Protein AF-A7T4M5-F1 (afdb_monomer_lite)

Radius of gyration: 35.38 Å; chains: 1; bounding box: 75×68×95 Å

Structure (mmCIF, N/CA/C/O backbone):
data_AF-A7T4M5-F1
#
_entry.id   AF-A7T4M5-F1
#
loop_
_atom_site.group_PDB
_atom_site.id
_atom_site.type_symbol
_atom_site.label_atom_id
_atom_site.label_alt_id
_atom_site.label_comp_id
_atom_site.label_asym_id
_atom_site.label_entity_id
_atom_site.label_seq_id
_atom_site.pdbx_PDB_ins_code
_atom_site.Cartn_x
_atom_site.Cartn_y
_atom_site.Cartn_z
_atom_site.occupancy
_atom_site.B_iso_or_equiv
_atom_site.auth_seq_id
_atom_site.auth_comp_id
_atom_site.auth_asym_id
_atom_site.auth_atom_id
_atom_site.pdbx_PDB_model_num
ATOM 1 N N . MET A 1 1 ? -15.775 -46.077 17.873 1.00 40.41 1 MET A N 1
ATOM 2 C CA . MET A 1 1 ? -16.063 -45.061 16.838 1.00 40.41 1 MET A CA 1
ATOM 3 C C . MET A 1 1 ? -16.454 -43.778 17.546 1.00 40.41 1 MET A C 1
ATOM 5 O O . MET A 1 1 ? -17.589 -43.635 17.983 1.00 40.41 1 MET A O 1
ATOM 9 N N . GLU A 1 2 ? -15.454 -42.935 17.796 1.00 44.59 2 GLU A N 1
ATOM 10 C CA . GLU A 1 2 ? -15.566 -41.717 18.597 1.00 44.59 2 GLU A CA 1
ATOM 11 C C . GLU A 1 2 ? -16.307 -40.596 17.870 1.00 44.59 2 GLU A C 1
ATOM 13 O O . GLU A 1 2 ? -16.257 -40.437 16.651 1.00 44.59 2 GLU A O 1
ATOM 18 N N . GLN A 1 3 ? -17.020 -39.828 18.682 1.00 47.97 3 GLN A N 1
ATOM 19 C CA . GLN A 1 3 ? -17.952 -38.783 18.309 1.00 47.97 3 GLN A CA 1
ATOM 20 C C . GLN A 1 3 ? -17.225 -37.587 17.677 1.00 47.97 3 GLN A C 1
ATOM 22 O O . GLN A 1 3 ? -16.713 -36.712 18.374 1.00 47.97 3 GLN A O 1
ATOM 27 N N . LEU A 1 4 ? -17.262 -37.479 16.349 1.00 51.69 4 LEU A N 1
ATOM 28 C CA . LEU A 1 4 ? -16.999 -36.224 15.642 1.00 51.69 4 LEU A CA 1
ATOM 29 C C . LEU A 1 4 ? -18.176 -35.269 15.869 1.00 51.69 4 LEU A C 1
ATOM 31 O O . LEU A 1 4 ? -19.065 -35.107 15.035 1.00 51.69 4 LEU A O 1
ATOM 35 N N . LYS A 1 5 ? -18.186 -34.642 17.048 1.00 53.47 5 LYS A N 1
ATOM 36 C CA . LYS A 1 5 ? -19.079 -33.538 17.397 1.00 53.47 5 LYS A CA 1
ATOM 37 C C . LYS A 1 5 ? -18.790 -32.403 16.417 1.00 53.47 5 LYS A C 1
ATOM 39 O O . LYS A 1 5 ? -17.782 -31.708 16.533 1.00 53.47 5 LYS A O 1
ATOM 44 N N . THR A 1 6 ? -19.640 -32.266 15.402 1.00 54.25 6 THR A N 1
ATOM 45 C CA . THR A 1 6 ? -19.495 -31.287 14.327 1.00 54.25 6 THR A CA 1
ATOM 46 C C . THR A 1 6 ? -19.396 -29.898 14.944 1.00 54.25 6 THR A C 1
ATOM 48 O O . THR A 1 6 ? -20.373 -29.344 15.451 1.00 54.25 6 THR A O 1
ATOM 51 N N . MET A 1 7 ? -18.191 -29.337 14.939 1.00 47.28 7 MET A N 1
ATOM 52 C CA . MET A 1 7 ? -17.922 -27.998 15.433 1.00 47.28 7 MET A CA 1
ATOM 53 C C . MET A 1 7 ? -18.612 -27.009 14.479 1.00 47.28 7 MET A C 1
ATOM 55 O O . MET A 1 7 ? -18.021 -26.559 13.497 1.00 47.28 7 MET A O 1
ATOM 59 N N . ARG A 1 8 ? -19.900 -26.703 14.709 1.00 53.91 8 ARG A N 1
ATOM 60 C CA . ARG A 1 8 ? -20.600 -25.635 13.982 1.00 53.91 8 ARG A CA 1
ATOM 61 C C . ARG A 1 8 ? -19.908 -24.327 14.335 1.00 53.91 8 ARG A C 1
ATOM 63 O O . ARG A 1 8 ? -20.144 -23.749 15.394 1.00 53.91 8 ARG A O 1
ATOM 70 N N . ARG A 1 9 ? -19.030 -23.875 13.439 1.00 51.16 9 ARG A N 1
ATOM 71 C CA . ARG A 1 9 ? -18.436 -22.539 13.474 1.00 51.16 9 ARG A CA 1
ATOM 72 C C . ARG A 1 9 ? -19.592 -21.541 13.414 1.00 51.16 9 ARG A C 1
ATOM 74 O O . ARG A 1 9 ? -20.159 -21.317 12.350 1.00 51.16 9 ARG A O 1
ATOM 81 N N . LYS A 1 10 ? -19.988 -20.990 14.564 1.00 47.06 10 LYS A N 1
ATOM 82 C CA . LYS A 1 10 ? -20.936 -19.875 14.619 1.00 47.06 10 LYS A CA 1
ATOM 83 C C . LYS A 1 10 ? -20.233 -18.658 14.022 1.00 47.06 10 LYS A C 1
ATOM 85 O O . LYS A 1 10 ? -19.419 -18.016 14.680 1.00 47.06 10 LYS A O 1
ATOM 90 N N . ILE A 1 11 ? -20.498 -18.402 12.745 1.00 49.50 11 ILE A N 1
ATOM 91 C CA . ILE A 1 11 ? -20.168 -17.136 12.091 1.00 49.50 11 ILE A CA 1
ATOM 92 C C . ILE A 1 11 ? -21.051 -16.077 12.751 1.00 49.50 11 ILE A C 1
ATOM 94 O O . ILE A 1 11 ? -22.253 -16.288 12.908 1.00 49.50 11 ILE A O 1
ATOM 98 N N . SER A 1 12 ? -20.444 -14.989 13.228 1.00 45.59 12 SER A N 1
ATOM 99 C CA . SER A 1 12 ? -21.166 -13.954 13.960 1.00 45.59 12 SER A CA 1
ATOM 100 C C . SER A 1 12 ? -22.220 -13.310 13.063 1.00 45.59 12 SER A C 1
ATOM 102 O O . SER A 1 12 ? -21.925 -12.736 12.017 1.00 45.59 12 SER A O 1
ATOM 104 N N . THR A 1 13 ? -23.466 -13.438 13.499 1.00 51.12 13 THR A N 1
ATOM 105 C CA . THR A 1 13 ? -24.667 -12.881 12.890 1.00 51.12 13 THR A CA 1
ATOM 106 C C . THR A 1 13 ? -24.743 -11.384 13.178 1.00 51.12 13 THR A C 1
ATOM 108 O O . THR A 1 13 ? -25.360 -10.963 14.149 1.00 51.12 13 THR A O 1
ATOM 111 N N . GLU A 1 14 ? -24.102 -10.576 12.338 1.00 45.25 14 GLU A N 1
ATOM 112 C CA . GLU A 1 14 ? -24.626 -9.252 11.991 1.00 45.25 14 GLU A CA 1
ATOM 113 C C . GLU A 1 14 ? -24.666 -9.183 10.461 1.00 45.25 14 GLU A C 1
ATOM 115 O O . GLU A 1 14 ? -23.638 -9.377 9.813 1.00 45.25 14 GLU A O 1
ATOM 120 N N . SER A 1 15 ? -25.885 -9.002 9.947 1.00 42.56 15 SER A N 1
ATOM 121 C CA . SER A 1 15 ? -26.320 -8.675 8.579 1.00 42.56 15 SER A CA 1
ATOM 122 C C . SER A 1 15 ? -25.292 -8.796 7.435 1.00 42.56 15 SER A C 1
ATOM 124 O O . SER A 1 15 ? -24.411 -7.951 7.298 1.00 42.56 15 SER A O 1
ATOM 126 N N . GLU A 1 16 ? -25.467 -9.821 6.593 1.00 37.94 16 GLU A N 1
ATOM 127 C CA . GLU A 1 16 ? -25.373 -9.840 5.111 1.00 37.94 16 GLU A CA 1
ATOM 128 C C . GLU A 1 16 ? -24.289 -9.063 4.336 1.00 37.94 16 GLU A C 1
ATOM 130 O O . GLU A 1 16 ? -24.374 -8.946 3.116 1.00 37.94 16 GLU A O 1
ATOM 135 N N . HIS A 1 17 ? -23.210 -8.600 4.954 1.00 43.41 17 HIS A N 1
ATOM 136 C CA . HIS A 1 17 ? -22.040 -8.113 4.224 1.00 43.41 17 HIS A CA 1
ATOM 137 C C . HIS A 1 17 ? -20.844 -8.983 4.585 1.00 43.41 17 HIS A C 1
ATOM 139 O O . HIS A 1 17 ? -19.980 -8.615 5.383 1.00 43.41 17 HIS A O 1
ATOM 145 N N . SER A 1 18 ? -20.770 -10.171 3.974 1.00 47.28 18 SER A N 1
ATOM 146 C CA . SER A 1 18 ? -19.463 -10.779 3.736 1.00 47.28 18 SER A CA 1
ATOM 147 C C . SER A 1 18 ? -18.639 -9.711 3.027 1.00 47.28 18 SER A C 1
ATOM 149 O O . SER A 1 18 ? -19.021 -9.316 1.927 1.00 47.28 18 SER A O 1
ATOM 151 N N . TYR A 1 19 ? -17.582 -9.184 3.653 1.00 54.25 19 TYR A N 1
ATOM 152 C CA . TYR A 1 19 ? -16.690 -8.246 2.975 1.00 54.25 19 TYR A CA 1
ATOM 153 C C . TYR A 1 19 ? -16.257 -8.919 1.678 1.00 54.25 19 TYR A C 1
ATOM 155 O O . TYR A 1 19 ? -15.539 -9.923 1.714 1.00 54.25 19 TYR A O 1
ATOM 163 N N . GLN A 1 20 ? -16.772 -8.444 0.546 1.00 57.41 20 GLN A N 1
ATOM 164 C CA . GLN A 1 20 ? -16.419 -8.994 -0.746 1.00 57.41 20 GLN A CA 1
ATOM 165 C C . GLN A 1 20 ? -14.995 -8.524 -1.010 1.00 57.41 20 GLN A C 1
ATOM 167 O O . GLN A 1 20 ? -14.759 -7.482 -1.597 1.00 57.41 20 GLN A O 1
ATOM 172 N N . LEU A 1 21 ? -14.016 -9.295 -0.537 1.00 61.16 21 LEU A N 1
ATOM 173 C CA . LEU A 1 21 ? -12.593 -9.023 -0.765 1.00 61.16 21 LEU A CA 1
ATOM 174 C C . LEU A 1 21 ? -12.222 -9.081 -2.258 1.00 61.16 21 LEU A C 1
ATOM 176 O O . LEU A 1 21 ? -11.088 -8.776 -2.617 1.00 61.16 21 LEU A O 1
ATOM 180 N N . ASN A 1 22 ? -13.159 -9.524 -3.101 1.00 61.66 22 ASN A N 1
ATOM 181 C CA . ASN A 1 22 ? -13.056 -9.534 -4.554 1.00 61.66 22 ASN A CA 1
ATOM 182 C C . ASN A 1 22 ? -13.597 -8.248 -5.201 1.00 61.66 22 ASN A C 1
ATOM 184 O O . ASN A 1 22 ? -13.431 -8.091 -6.409 1.00 61.66 22 ASN A O 1
ATOM 188 N N . ASP A 1 23 ? -14.246 -7.362 -4.437 1.00 71.75 23 ASP A N 1
ATOM 189 C CA . ASP A 1 23 ? -14.628 -6.035 -4.918 1.00 71.75 23 ASP A CA 1
ATOM 190 C C . ASP A 1 23 ? -13.360 -5.324 -5.434 1.00 71.75 23 ASP A C 1
ATOM 192 O O . ASP A 1 23 ? -12.301 -5.434 -4.803 1.00 71.75 23 ASP A O 1
ATOM 196 N N . PRO A 1 24 ? -13.398 -4.660 -6.603 1.00 68.50 24 PRO A N 1
ATOM 197 C CA . PRO A 1 24 ? -12.276 -3.863 -7.075 1.00 68.50 24 PRO A CA 1
ATOM 198 C C . PRO A 1 24 ? -11.767 -2.844 -6.054 1.00 68.50 24 PRO A C 1
ATOM 200 O O . PRO A 1 24 ? -10.557 -2.593 -6.040 1.00 68.50 24 PRO A O 1
ATOM 203 N N . GLU A 1 25 ? -12.671 -2.276 -5.246 1.00 82.31 25 GLU A N 1
ATOM 204 C CA . GLU A 1 25 ? -12.388 -1.208 -4.285 1.00 82.31 25 GLU A CA 1
ATOM 205 C C . GLU A 1 25 ? -13.180 -1.385 -2.973 1.00 82.31 25 GLU A C 1
ATOM 207 O O . GLU A 1 25 ? -14.121 -0.631 -2.702 1.00 82.31 25 GLU A O 1
ATOM 212 N N . PRO A 1 26 ? -12.833 -2.374 -2.125 1.00 88.31 26 PRO A N 1
ATOM 213 C CA . PRO A 1 26 ? -13.577 -2.636 -0.904 1.00 88.31 26 PRO A CA 1
ATOM 214 C C . PRO A 1 26 ? -13.509 -1.447 0.060 1.00 88.31 26 PRO A C 1
ATOM 216 O O . PRO A 1 26 ? -12.433 -0.926 0.379 1.00 88.31 26 PRO A O 1
ATOM 219 N N . LYS A 1 27 ? -14.685 -1.056 0.560 1.00 90.44 27 LYS A N 1
ATOM 220 C CA . LYS A 1 27 ? -14.867 0.031 1.525 1.00 90.44 27 LYS A CA 1
ATOM 221 C C . LYS A 1 27 ? -15.079 -0.518 2.930 1.00 90.44 27 LYS A C 1
ATOM 223 O O . LYS A 1 27 ? -15.879 -1.428 3.153 1.00 90.44 27 LYS A O 1
ATOM 228 N N . PHE A 1 28 ? -14.396 0.072 3.901 1.00 91.56 28 PHE A N 1
ATOM 229 C CA . PHE A 1 28 ? -14.494 -0.288 5.308 1.00 91.56 28 PHE A CA 1
ATOM 230 C C . PHE A 1 28 ? -14.717 0.949 6.166 1.00 91.56 28 PHE A C 1
ATOM 232 O O . PHE A 1 28 ? -14.287 2.042 5.839 1.00 91.56 28 PHE A O 1
ATOM 239 N N . THR A 1 29 ? -15.357 0.764 7.315 1.00 92.00 29 THR A N 1
ATOM 240 C CA . THR A 1 29 ? -15.517 1.817 8.323 1.00 92.00 29 THR A CA 1
ATOM 241 C C . THR A 1 29 ? -14.727 1.456 9.570 1.00 92.00 29 THR A C 1
ATOM 243 O O . THR A 1 29 ? -14.938 0.377 10.141 1.00 92.00 29 THR A O 1
ATOM 246 N N . ALA A 1 30 ? -13.844 2.351 10.002 1.00 92.50 30 ALA A N 1
ATOM 247 C CA . ALA A 1 30 ? -13.003 2.182 11.182 1.00 92.50 30 ALA A CA 1
ATOM 248 C C . ALA A 1 30 ? -12.911 3.495 11.966 1.00 92.50 30 ALA A C 1
ATOM 250 O O . ALA A 1 30 ? -13.194 4.564 11.446 1.00 92.50 30 ALA A O 1
ATOM 251 N N . GLN A 1 31 ? -12.552 3.425 13.238 1.00 92.44 31 GLN A N 1
ATOM 252 C CA . GLN A 1 31 ? -12.321 4.605 14.061 1.00 92.44 31 GLN A CA 1
ATOM 253 C C . GLN A 1 31 ? -10.833 4.944 14.050 1.00 92.44 31 GLN A C 1
ATOM 255 O O . GLN A 1 31 ? -9.997 4.078 14.301 1.00 92.44 31 GLN A O 1
ATOM 260 N N . TYR A 1 32 ? -10.495 6.193 13.762 1.00 92.81 32 TYR A N 1
ATOM 261 C CA . TYR A 1 32 ? -9.117 6.656 13.703 1.00 92.81 32 TYR A CA 1
ATOM 262 C C . TYR A 1 32 ? -8.636 7.105 15.085 1.00 92.81 32 TYR A C 1
ATOM 264 O O . TYR A 1 32 ? -9.237 7.993 15.695 1.00 92.81 32 TYR A O 1
ATOM 272 N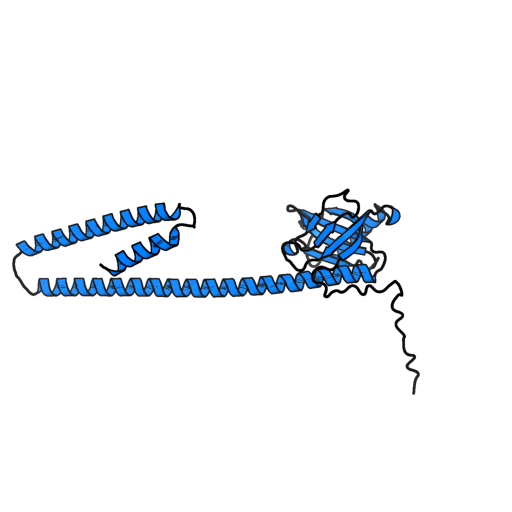 N . LEU A 1 33 ? -7.567 6.473 15.582 1.00 91.25 33 LEU A N 1
ATOM 273 C CA . LEU A 1 33 ? -6.968 6.801 16.881 1.00 91.25 33 LEU A CA 1
ATOM 274 C C . LEU A 1 33 ? -5.946 7.933 16.760 1.00 91.25 33 LEU A C 1
ATOM 276 O O . LEU A 1 33 ? -5.803 8.728 17.687 1.00 91.25 33 LEU A O 1
ATOM 280 N N . GLY A 1 34 ? -5.258 8.012 15.620 1.00 90.94 34 GLY A N 1
ATOM 281 C CA . GLY A 1 34 ? -4.281 9.051 15.321 1.00 90.94 34 GLY A CA 1
ATOM 282 C C . GLY A 1 34 ? -3.069 8.526 14.559 1.00 90.94 34 GLY A C 1
ATOM 283 O O . GLY A 1 34 ? -3.036 7.371 14.115 1.00 90.94 34 GLY A O 1
ATOM 284 N N . LYS A 1 35 ? -2.064 9.398 14.450 1.00 92.69 35 LYS A N 1
ATOM 285 C CA . LYS A 1 35 ? -0.773 9.109 13.827 1.00 92.69 35 LYS A CA 1
ATOM 286 C C . LYS A 1 35 ? 0.406 9.492 14.712 1.00 92.69 35 LYS A C 1
ATOM 288 O O . LYS A 1 35 ? 0.297 10.385 15.553 1.00 92.69 35 LYS A O 1
ATOM 293 N N . LYS A 1 36 ? 1.540 8.821 14.510 1.00 93.44 36 LYS A N 1
ATOM 294 C CA . LYS A 1 36 ? 2.836 9.168 15.111 1.00 93.44 36 LYS A CA 1
ATOM 295 C C . LYS A 1 36 ? 3.932 9.091 14.059 1.00 93.44 36 LYS A C 1
ATOM 297 O O . LYS A 1 36 ? 3.936 8.178 13.239 1.00 93.44 36 LYS A O 1
ATOM 302 N N . PHE A 1 37 ? 4.866 10.028 14.130 1.00 91.50 37 PHE A N 1
ATOM 303 C CA . PHE A 1 37 ? 6.052 10.039 13.284 1.00 91.50 37 PHE A CA 1
ATOM 304 C C . PHE A 1 37 ? 7.068 9.011 13.789 1.00 91.50 37 PHE A C 1
ATOM 306 O O . PHE A 1 37 ? 7.299 8.897 14.997 1.00 91.50 37 PHE A O 1
ATOM 313 N N . ILE A 1 38 ? 7.648 8.266 12.857 1.00 89.31 38 ILE A N 1
ATOM 314 C CA . ILE A 1 38 ? 8.738 7.324 13.085 1.00 89.31 38 ILE A CA 1
ATOM 315 C C . ILE A 1 38 ? 10.022 7.986 12.588 1.00 89.31 38 ILE A C 1
ATOM 317 O O . ILE A 1 38 ? 10.050 8.559 11.499 1.00 89.31 38 ILE A O 1
ATOM 321 N N . LEU A 1 39 ? 11.081 7.906 13.389 1.00 83.94 39 LEU A N 1
ATOM 322 C CA . LEU A 1 39 ? 12.418 8.293 12.950 1.00 83.94 39 LEU A CA 1
ATOM 323 C C . LEU A 1 39 ? 12.928 7.245 11.958 1.00 83.94 39 LEU A C 1
ATOM 325 O O . LEU A 1 39 ? 12.871 6.051 12.241 1.00 83.94 39 LEU A O 1
ATOM 329 N N . GLU A 1 40 ? 13.412 7.683 10.800 1.00 71.94 40 GLU A N 1
ATOM 330 C CA . GLU A 1 40 ? 13.780 6.791 9.693 1.00 71.94 40 GLU A CA 1
ATOM 331 C C . GLU A 1 40 ? 14.858 5.767 10.087 1.00 71.94 40 GLU A C 1
ATOM 333 O O . GLU A 1 40 ? 14.763 4.594 9.736 1.00 71.94 40 GLU A O 1
ATOM 338 N N . GLU A 1 41 ? 15.796 6.171 10.945 1.00 71.75 41 GLU A N 1
ATOM 339 C CA . GLU A 1 41 ? 16.844 5.315 11.519 1.00 71.75 41 GLU A CA 1
ATOM 340 C C . GLU A 1 41 ? 16.298 4.145 12.362 1.00 71.75 41 GLU A C 1
ATOM 342 O O . GLU A 1 41 ? 16.955 3.114 12.517 1.00 71.75 41 GLU A O 1
ATOM 347 N N . GLU A 1 42 ? 15.083 4.272 12.906 1.00 73.69 42 GLU A N 1
ATOM 348 C CA . GLU A 1 42 ? 14.442 3.213 13.689 1.00 73.69 42 GLU A CA 1
ATOM 349 C C . GLU A 1 42 ? 13.710 2.195 12.805 1.00 73.69 42 GLU A C 1
ATOM 351 O O . GLU A 1 42 ? 13.445 1.070 13.248 1.00 73.69 42 GLU A O 1
ATOM 356 N N . PHE A 1 43 ? 13.368 2.555 11.563 1.00 79.94 43 PHE A N 1
ATOM 357 C CA . PHE A 1 43 ? 12.531 1.725 10.709 1.00 79.94 43 PHE A CA 1
ATOM 358 C C . PHE A 1 43 ? 13.351 0.740 9.875 1.00 79.94 43 PHE A C 1
ATOM 360 O O . PHE A 1 43 ? 13.950 1.067 8.857 1.00 79.94 43 PHE A O 1
ATOM 367 N N . HIS A 1 44 ? 13.292 -0.530 10.273 1.00 78.44 44 HIS A N 1
ATOM 368 C CA . HIS A 1 44 ? 13.724 -1.647 9.440 1.00 78.44 44 HIS A CA 1
ATOM 369 C C . HIS A 1 44 ? 12.502 -2.507 9.087 1.00 78.44 44 HIS A C 1
ATOM 371 O O . HIS A 1 44 ? 11.751 -2.853 10.005 1.00 78.44 44 HIS A O 1
ATOM 377 N N . PRO A 1 45 ? 12.306 -2.947 7.828 1.00 73.75 45 PRO A N 1
ATOM 378 C CA . PRO A 1 45 ? 11.146 -3.759 7.438 1.00 73.75 45 PRO A CA 1
ATOM 379 C C . PRO A 1 45 ? 10.943 -5.001 8.325 1.00 73.75 45 PRO A C 1
ATOM 381 O O . PRO A 1 45 ? 9.838 -5.279 8.789 1.00 73.75 45 PRO A O 1
ATOM 384 N N . SER A 1 46 ? 12.033 -5.693 8.678 1.00 79.50 46 SER A N 1
ATOM 385 C CA . SER A 1 46 ? 12.023 -6.844 9.604 1.00 79.50 46 SER A CA 1
ATOM 386 C C . SER A 1 46 ? 11.581 -6.503 11.037 1.00 79.50 46 SER A C 1
ATOM 388 O O . SER A 1 46 ? 11.164 -7.386 11.783 1.00 79.50 46 SER A O 1
ATOM 390 N N . LYS A 1 47 ? 11.671 -5.230 11.437 1.00 82.38 47 LYS A N 1
ATOM 391 C CA . LYS A 1 47 ? 11.273 -4.699 12.749 1.00 82.38 47 LYS A CA 1
ATOM 392 C C . LYS A 1 47 ? 9.986 -3.862 12.678 1.00 82.38 47 LYS A C 1
ATOM 394 O O . LYS A 1 47 ? 9.639 -3.217 13.662 1.00 82.38 47 LYS A O 1
ATOM 399 N N . GLY A 1 48 ? 9.224 -3.914 11.581 1.00 84.56 48 GLY A N 1
ATOM 400 C CA . GLY A 1 48 ? 7.973 -3.155 11.451 1.00 84.56 48 GLY A CA 1
ATOM 401 C C . GLY A 1 48 ? 6.957 -3.471 12.558 1.00 84.56 48 GLY A C 1
ATOM 402 O O . GLY A 1 48 ? 6.399 -2.568 13.173 1.00 84.56 48 GLY A O 1
ATOM 403 N N . TYR A 1 49 ? 6.781 -4.752 12.906 1.00 90.06 49 TYR A N 1
ATOM 404 C CA . TYR A 1 49 ? 5.813 -5.167 13.930 1.00 90.06 49 TYR A CA 1
ATOM 405 C C . TYR A 1 49 ? 6.051 -4.564 15.333 1.00 90.06 49 TYR A C 1
ATOM 407 O O . TYR A 1 49 ? 5.105 -3.994 15.879 1.00 90.06 49 TYR A O 1
ATOM 415 N N . PRO A 1 50 ? 7.244 -4.672 15.962 1.00 89.81 50 PRO A N 1
ATOM 416 C CA . PRO A 1 50 ? 7.467 -4.095 17.291 1.00 89.81 50 PRO A CA 1
ATOM 417 C C . PRO A 1 50 ? 7.293 -2.570 17.317 1.00 89.81 50 PRO A C 1
ATOM 419 O O . PRO A 1 50 ? 6.745 -2.045 18.286 1.00 89.81 50 PRO A O 1
ATOM 422 N N . ILE A 1 51 ? 7.680 -1.876 16.242 1.00 90.19 51 ILE A N 1
ATOM 423 C CA . ILE A 1 51 ? 7.491 -0.428 16.079 1.00 90.19 51 ILE A CA 1
ATOM 424 C C . ILE A 1 51 ? 5.993 -0.103 16.054 1.00 90.19 51 ILE A C 1
ATOM 426 O O . ILE A 1 51 ? 5.496 0.647 16.895 1.00 90.19 51 ILE A O 1
ATOM 430 N N . THR A 1 52 ? 5.240 -0.742 15.156 1.00 91.12 52 THR A N 1
ATOM 431 C CA . THR A 1 52 ? 3.790 -0.559 15.044 1.00 91.12 52 THR A CA 1
ATOM 432 C C . THR A 1 52 ? 3.061 -0.889 16.352 1.00 91.12 52 THR A C 1
ATOM 434 O O . THR A 1 52 ? 2.186 -0.137 16.777 1.00 91.12 52 THR A O 1
ATOM 437 N N . ALA A 1 53 ? 3.444 -1.965 17.045 1.00 91.00 53 ALA A N 1
ATOM 438 C CA . ALA A 1 53 ? 2.849 -2.343 18.327 1.00 91.00 53 ALA A CA 1
ATOM 439 C C . ALA A 1 53 ? 3.112 -1.309 19.438 1.00 91.00 53 ALA A C 1
ATOM 441 O O . ALA A 1 53 ? 2.203 -1.001 20.212 1.00 91.00 53 ALA A O 1
ATOM 442 N N . LYS A 1 54 ? 4.324 -0.738 19.500 1.00 91.06 54 LYS A N 1
ATOM 443 C CA . LYS A 1 54 ? 4.678 0.337 20.441 1.00 91.06 54 LYS A CA 1
ATOM 444 C C . LYS A 1 54 ? 3.775 1.556 20.237 1.00 91.06 54 LYS A C 1
ATOM 446 O O . LYS A 1 54 ? 3.130 1.998 21.189 1.00 91.06 54 LYS A O 1
ATOM 451 N N . TYR A 1 55 ? 3.675 2.062 19.007 1.00 90.88 55 TYR A N 1
ATOM 452 C CA . TYR A 1 55 ? 2.864 3.249 18.709 1.00 90.88 55 TYR A CA 1
ATOM 453 C C . TYR A 1 55 ? 1.361 2.999 18.847 1.00 90.88 55 TYR A C 1
ATOM 455 O O . TYR A 1 55 ? 0.658 3.861 19.369 1.00 90.88 55 TYR A O 1
ATOM 463 N N . ALA A 1 56 ? 0.869 1.815 18.473 1.00 90.94 56 ALA A N 1
ATOM 464 C CA . ALA A 1 56 ? -0.529 1.446 18.679 1.00 90.94 56 ALA A CA 1
ATOM 465 C C . ALA A 1 56 ? -0.919 1.470 20.164 1.00 90.94 56 ALA A C 1
ATOM 467 O O . ALA A 1 56 ? -1.977 1.995 20.512 1.00 90.94 56 ALA A O 1
ATOM 468 N N . ASN A 1 57 ? -0.052 0.974 21.051 1.00 90.50 57 ASN A N 1
ATOM 469 C CA . ASN A 1 57 ? -0.290 1.010 22.494 1.00 90.50 57 ASN A CA 1
ATOM 470 C C . ASN A 1 57 ? -0.281 2.440 23.056 1.00 90.50 57 ASN A C 1
ATOM 472 O O . ASN A 1 57 ? -1.111 2.758 23.905 1.00 90.50 57 ASN A O 1
ATOM 476 N N . ILE A 1 58 ? 0.620 3.304 22.578 1.00 91.12 58 ILE A N 1
ATOM 477 C CA . ILE A 1 58 ? 0.667 4.722 22.972 1.00 91.12 58 ILE A CA 1
ATOM 478 C C . ILE A 1 58 ? -0.616 5.437 22.530 1.00 91.12 58 ILE A C 1
ATOM 480 O O . ILE A 1 58 ? -1.307 6.023 23.358 1.00 91.12 58 ILE A O 1
ATOM 484 N N . LEU A 1 59 ? -0.988 5.315 21.254 1.00 90.88 59 LEU A N 1
ATOM 485 C CA . LEU A 1 59 ? -2.169 5.978 20.692 1.00 90.88 59 LEU A CA 1
ATOM 486 C C . LEU A 1 59 ? -3.479 5.482 21.312 1.00 90.88 59 LEU A C 1
ATOM 488 O O . LEU A 1 59 ? -4.384 6.275 21.537 1.00 90.88 59 LEU A O 1
ATOM 492 N N . THR A 1 60 ? -3.567 4.196 21.658 1.00 89.06 60 THR A N 1
ATOM 493 C CA . THR A 1 60 ? -4.741 3.643 22.358 1.00 89.06 60 THR A CA 1
ATOM 494 C C . THR A 1 60 ? -4.895 4.222 23.770 1.00 89.06 60 THR A C 1
ATOM 496 O O . THR A 1 60 ? -6.015 4.352 24.262 1.00 89.06 60 THR A O 1
ATOM 499 N N . ARG A 1 61 ? -3.786 4.576 24.438 1.00 88.00 61 ARG A N 1
ATOM 500 C CA . ARG A 1 61 ? -3.810 5.233 25.757 1.00 88.00 61 ARG A CA 1
ATOM 501 C C . ARG A 1 61 ? -4.152 6.718 25.649 1.00 88.00 61 ARG A C 1
ATOM 503 O O . ARG A 1 61 ? -4.906 7.216 26.476 1.00 88.00 61 ARG A O 1
ATOM 510 N N . GLU A 1 62 ? -3.610 7.406 24.646 1.00 87.00 62 GLU A N 1
ATOM 511 C CA . GLU A 1 62 ? -3.867 8.832 24.398 1.00 87.00 62 GLU A CA 1
ATOM 512 C C . GLU A 1 62 ? -5.313 9.082 23.934 1.00 87.00 62 GLU A C 1
ATOM 514 O O . GLU A 1 62 ? -5.970 10.012 24.403 1.00 87.00 62 GLU A O 1
ATOM 519 N N . CYS A 1 63 ? -5.826 8.236 23.036 1.00 82.25 63 CYS A N 1
ATOM 520 C CA . CYS A 1 63 ? -7.147 8.372 22.438 1.00 82.25 63 CYS A CA 1
ATOM 521 C C . CYS A 1 63 ? -7.978 7.094 22.652 1.00 82.25 63 CYS A C 1
ATOM 523 O O . CYS A 1 63 ? -7.827 6.117 21.914 1.00 82.25 63 CYS A O 1
ATOM 525 N N . PRO A 1 64 ? -8.881 7.072 23.649 1.00 73.69 64 PRO A N 1
ATOM 526 C CA . PRO A 1 64 ? -9.796 5.953 23.824 1.00 73.69 64 PRO A CA 1
ATOM 527 C C . PRO A 1 64 ? -10.828 5.902 22.686 1.00 73.69 64 PRO A C 1
ATOM 529 O O . PRO A 1 64 ? -11.286 6.940 22.210 1.00 73.69 64 PRO A O 1
ATOM 532 N N . GLU A 1 65 ? -11.282 4.696 22.320 1.00 71.50 65 GLU A N 1
ATOM 533 C CA . GLU A 1 65 ? -12.201 4.445 21.186 1.00 71.50 65 GLU A CA 1
ATOM 534 C C . GLU A 1 65 ? -13.457 5.336 21.192 1.00 71.50 65 GLU A C 1
ATOM 536 O O . GLU A 1 65 ? -13.961 5.733 20.146 1.00 71.50 65 GLU A O 1
ATOM 541 N N . ARG A 1 66 ? -13.951 5.711 22.380 1.00 65.19 66 ARG A N 1
ATOM 542 C CA . ARG A 1 66 ? -15.135 6.573 22.548 1.00 65.19 66 ARG A CA 1
ATOM 543 C C . ARG A 1 66 ? -14.945 8.001 22.025 1.00 65.19 66 ARG A C 1
ATOM 545 O O . ARG A 1 66 ? -15.933 8.669 21.753 1.00 65.19 66 ARG A O 1
ATOM 552 N N . LYS A 1 67 ? -13.701 8.475 21.922 1.00 72.69 67 LYS A N 1
ATOM 553 C CA . LYS A 1 67 ? -13.351 9.804 21.394 1.00 72.69 67 LYS A CA 1
ATOM 554 C C . LYS A 1 67 ? -12.825 9.740 19.955 1.00 72.69 67 LYS A C 1
ATOM 556 O O . LYS A 1 67 ? -12.582 10.783 19.352 1.00 72.69 67 LYS A O 1
ATOM 561 N N . ALA A 1 68 ? -12.649 8.537 19.409 1.00 80.25 68 ALA A N 1
ATOM 562 C CA . ALA A 1 68 ? -12.070 8.326 18.093 1.00 80.25 68 ALA A CA 1
ATOM 563 C C . ALA A 1 68 ? -13.079 8.648 16.982 1.00 80.25 68 ALA A C 1
ATOM 565 O O . ALA A 1 68 ? -14.243 8.236 17.022 1.00 80.25 68 ALA A O 1
ATOM 566 N N . ARG A 1 69 ? -12.627 9.390 15.966 1.00 85.31 69 ARG A N 1
ATOM 567 C CA . ARG A 1 69 ? -13.469 9.786 14.828 1.00 85.31 69 ARG A CA 1
ATOM 568 C C . ARG A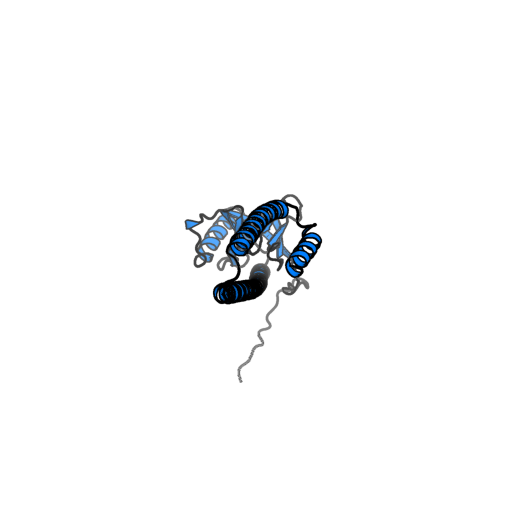 1 69 ? -13.691 8.591 13.910 1.00 85.31 69 ARG A C 1
ATOM 570 O O . ARG A 1 69 ? -12.752 7.852 13.624 1.00 85.31 69 ARG A O 1
ATOM 577 N N . LYS A 1 70 ? -14.922 8.392 13.443 1.00 90.56 70 LYS A N 1
ATOM 578 C CA . LYS A 1 70 ? -15.236 7.350 12.459 1.00 90.56 70 LYS A CA 1
ATOM 579 C C . LYS A 1 70 ? -14.763 7.817 11.083 1.00 90.56 70 LYS A C 1
ATOM 581 O O . LYS A 1 70 ? -15.193 8.872 10.648 1.00 90.56 70 LYS A O 1
ATOM 586 N N . MET A 1 71 ? -13.930 7.020 10.431 1.00 91.62 71 MET A N 1
ATOM 587 C CA . MET A 1 71 ? -13.392 7.238 9.091 1.00 91.62 71 MET A CA 1
ATOM 588 C C . MET A 1 71 ? -13.794 6.090 8.159 1.00 91.62 71 MET A C 1
ATOM 590 O O . MET A 1 71 ? -14.029 4.952 8.593 1.00 91.62 71 MET A O 1
ATOM 594 N N . GLU A 1 72 ? -13.858 6.393 6.870 1.00 92.25 72 GLU A N 1
ATOM 595 C CA . GLU A 1 72 ? -14.040 5.436 5.786 1.00 92.25 72 GLU A CA 1
ATOM 596 C C . GLU A 1 72 ? -12.689 5.133 5.134 1.00 92.25 72 GLU A C 1
ATOM 598 O O . GLU A 1 72 ? -11.899 6.030 4.866 1.00 92.25 72 GLU A O 1
ATOM 603 N N . LEU A 1 73 ? -12.414 3.849 4.923 1.00 93.31 73 LEU A N 1
ATOM 604 C CA . LEU A 1 73 ? -11.194 3.323 4.326 1.00 93.31 73 LEU A CA 1
ATOM 605 C C . LEU A 1 73 ? -11.563 2.657 3.004 1.00 93.31 73 LEU A C 1
ATOM 607 O O . LEU A 1 73 ? -12.261 1.641 3.005 1.00 93.31 73 LEU A O 1
ATOM 611 N N . LEU A 1 74 ? -11.084 3.201 1.894 1.00 93.06 74 LEU A N 1
ATOM 612 C CA . LEU A 1 74 ? -11.242 2.621 0.565 1.00 93.06 74 LEU A CA 1
ATOM 613 C C . LEU A 1 74 ? -9.896 2.073 0.107 1.00 93.06 74 LEU A C 1
ATOM 615 O O . LEU A 1 74 ? -8.916 2.807 0.029 1.00 93.06 74 LEU A O 1
ATOM 619 N N . ILE A 1 75 ? -9.846 0.776 -0.194 1.00 93.12 75 ILE A N 1
ATOM 620 C CA . ILE A 1 75 ? -8.623 0.114 -0.656 1.00 93.12 75 ILE A CA 1
ATOM 621 C C . ILE A 1 75 ? -8.749 -0.138 -2.151 1.00 93.12 75 ILE A C 1
ATOM 623 O O . ILE A 1 75 ? -9.539 -0.969 -2.574 1.00 93.12 75 ILE A O 1
ATOM 627 N N . SER A 1 76 ? -7.950 0.550 -2.952 1.00 90.44 76 SER A N 1
ATOM 628 C CA . SER A 1 76 ? -7.859 0.372 -4.395 1.00 90.44 76 SER A CA 1
ATOM 629 C C . SER A 1 76 ? -6.639 -0.469 -4.765 1.00 90.44 76 SER A C 1
ATOM 631 O O . SER A 1 76 ? -5.565 -0.363 -4.172 1.00 90.44 76 SER A O 1
ATOM 633 N N . ARG A 1 77 ? -6.784 -1.292 -5.808 1.00 85.94 77 ARG A N 1
ATOM 634 C CA . ARG A 1 77 ? -5.661 -2.027 -6.419 1.00 85.94 77 ARG A CA 1
ATOM 635 C C . ARG A 1 77 ? -4.766 -1.132 -7.280 1.00 85.94 77 ARG A C 1
ATOM 637 O O . ARG A 1 77 ? -3.679 -1.551 -7.668 1.00 85.94 77 ARG A O 1
ATOM 644 N N . ASN A 1 78 ? -5.218 0.079 -7.604 1.00 85.44 78 ASN A N 1
ATOM 645 C CA . ASN A 1 78 ? -4.439 1.030 -8.384 1.00 85.44 78 ASN A CA 1
ATOM 646 C C . ASN A 1 78 ? -3.270 1.570 -7.547 1.00 85.44 78 ASN A C 1
ATOM 648 O O . ASN A 1 78 ? -3.485 2.133 -6.476 1.00 85.44 78 ASN A O 1
ATOM 652 N N . ILE A 1 79 ? -2.044 1.451 -8.062 1.00 82.50 79 ILE A N 1
ATOM 653 C CA . ILE A 1 79 ? -0.815 1.848 -7.360 1.00 82.50 79 ILE A CA 1
ATOM 654 C C . ILE A 1 79 ? -0.799 3.335 -6.966 1.00 82.50 79 ILE A C 1
ATOM 656 O O . ILE A 1 79 ? -0.271 3.678 -5.911 1.00 82.50 79 ILE A O 1
ATOM 660 N N . HIS A 1 80 ? -1.424 4.195 -7.778 1.00 84.75 80 HIS A N 1
ATOM 661 C CA . HIS A 1 80 ? -1.470 5.644 -7.575 1.00 84.75 80 HIS A CA 1
ATOM 662 C C . HIS A 1 80 ? -2.575 6.088 -6.615 1.00 84.75 80 HIS A C 1
ATOM 664 O O . HIS A 1 80 ? -2.514 7.200 -6.104 1.00 84.75 80 HIS A O 1
ATOM 670 N N . ARG A 1 81 ? -3.582 5.240 -6.378 1.00 86.88 81 ARG A N 1
ATOM 671 C CA . ARG A 1 81 ? -4.677 5.530 -5.444 1.00 86.88 81 ARG A CA 1
ATOM 672 C C . ARG A 1 81 ? -4.449 4.845 -4.101 1.00 86.88 81 ARG A C 1
ATOM 674 O O . ARG A 1 81 ? -4.496 5.494 -3.071 1.00 86.88 81 ARG A O 1
ATOM 681 N N . GLY A 1 82 ? -4.161 3.545 -4.122 1.00 89.62 82 GLY A N 1
ATOM 682 C CA . GLY A 1 82 ? -3.862 2.748 -2.938 1.00 89.62 82 GLY A CA 1
ATOM 683 C C . GLY A 1 82 ? -4.938 2.804 -1.865 1.00 89.62 82 GLY A C 1
ATOM 684 O O . GLY A 1 82 ? -6.020 2.267 -2.069 1.00 89.62 82 GLY A O 1
ATOM 685 N N . LEU A 1 83 ? -4.632 3.389 -0.713 1.00 93.69 83 LEU A N 1
ATOM 686 C CA . LEU A 1 83 ? -5.546 3.512 0.417 1.00 93.69 83 LEU A CA 1
ATOM 687 C C . LEU A 1 83 ? -6.042 4.955 0.539 1.00 93.69 83 LEU A C 1
ATOM 689 O O . LEU A 1 83 ? -5.255 5.850 0.822 1.00 93.69 83 LEU A O 1
ATOM 693 N N . CYS A 1 84 ? -7.347 5.166 0.402 1.00 93.12 84 CYS A N 1
ATOM 694 C CA . CYS A 1 84 ? -7.988 6.453 0.664 1.00 93.12 84 CYS A CA 1
ATOM 695 C C . CYS A 1 84 ? -8.670 6.421 2.035 1.00 93.12 84 CYS A C 1
ATOM 697 O O . CYS A 1 84 ? -9.403 5.478 2.349 1.00 93.12 84 CYS A O 1
ATOM 699 N N . VAL A 1 85 ? -8.424 7.448 2.842 1.00 93.38 85 VAL A N 1
ATOM 700 C CA . VAL A 1 85 ? -9.028 7.655 4.157 1.00 93.38 85 VAL A CA 1
ATOM 701 C C . VAL A 1 85 ? -9.882 8.915 4.093 1.00 93.38 85 VAL A C 1
ATOM 703 O O . VAL A 1 85 ? -9.363 10.015 3.917 1.00 93.38 85 VAL A O 1
ATOM 706 N N . THR A 1 86 ? -11.192 8.760 4.255 1.00 92.56 86 THR A N 1
ATOM 707 C CA . THR A 1 86 ? -12.161 9.856 4.129 1.00 92.56 86 THR A CA 1
ATOM 708 C C . THR A 1 86 ? -12.960 10.005 5.416 1.00 92.56 86 THR A C 1
ATOM 710 O O . THR A 1 86 ? -13.398 9.014 6.007 1.00 92.56 86 THR A O 1
ATOM 713 N N . ASP A 1 87 ? -13.187 11.242 5.856 1.00 89.94 87 ASP A N 1
ATOM 714 C CA . ASP A 1 87 ? -14.117 11.519 6.951 1.00 89.94 87 ASP A CA 1
ATOM 715 C C . ASP A 1 87 ? -15.548 11.607 6.399 1.00 89.94 87 ASP A C 1
ATOM 717 O O . ASP A 1 87 ? -15.834 12.500 5.597 1.00 89.94 87 ASP A O 1
ATOM 721 N N . PRO A 1 88 ? -16.476 10.734 6.831 1.00 84.75 88 PRO A N 1
ATOM 722 C CA . PRO A 1 88 ? -17.866 10.773 6.387 1.00 84.75 88 PRO A CA 1
ATOM 723 C C . PRO A 1 88 ? -18.582 12.068 6.795 1.00 84.75 88 PRO A C 1
ATOM 725 O O . PRO A 1 88 ? -19.615 12.407 6.228 1.00 84.75 88 PRO A O 1
ATOM 728 N N . THR A 1 89 ? -18.060 12.800 7.784 1.00 83.19 89 THR A N 1
ATOM 729 C CA . THR A 1 89 ? -18.600 14.100 8.199 1.00 83.19 89 THR A CA 1
ATOM 730 C C . THR A 1 89 ? -18.072 15.269 7.365 1.00 83.19 89 THR A C 1
ATOM 732 O O . THR A 1 89 ? -18.521 16.395 7.566 1.00 83.19 89 THR A O 1
ATOM 735 N N . GLY A 1 90 ? -17.116 15.028 6.458 1.00 79.56 90 GLY A N 1
ATOM 736 C CA . GLY A 1 90 ? -16.515 16.048 5.593 1.00 79.56 90 GLY A CA 1
ATOM 737 C C . GLY A 1 90 ? -15.658 17.086 6.326 1.00 79.56 90 GLY A C 1
ATOM 738 O O . GLY A 1 90 ? -15.284 18.096 5.739 1.00 79.56 90 GLY A O 1
ATOM 739 N N . LYS A 1 91 ? -15.358 16.876 7.616 1.00 79.31 91 LYS A N 1
ATOM 740 C CA . LYS A 1 91 ? -14.590 17.830 8.433 1.00 79.31 91 LYS A CA 1
ATOM 741 C C . LYS A 1 91 ? -13.095 17.801 8.150 1.00 79.31 91 LYS A C 1
ATOM 743 O O . LYS A 1 91 ? -12.429 18.810 8.363 1.00 79.31 91 LYS A O 1
ATOM 748 N N . THR A 1 92 ? -12.560 16.654 7.743 1.00 80.44 92 THR A N 1
ATOM 749 C CA . THR A 1 92 ? -11.157 16.518 7.347 1.00 80.44 92 THR A CA 1
ATOM 750 C C . THR A 1 92 ? -11.067 16.156 5.869 1.00 80.44 92 THR A C 1
ATOM 752 O O . THR A 1 92 ? -11.923 15.411 5.384 1.00 80.44 92 THR A O 1
ATOM 755 N N . PRO A 1 93 ? -10.050 16.668 5.154 1.00 84.56 93 PRO A N 1
ATOM 756 C CA . PRO A 1 93 ? -9.832 16.311 3.759 1.00 84.56 93 PRO A CA 1
ATOM 757 C C . PRO A 1 93 ? -9.562 14.808 3.611 1.00 84.56 93 PRO A C 1
ATOM 759 O O . PRO A 1 93 ? -9.142 14.142 4.558 1.00 84.56 93 PRO A O 1
ATOM 762 N N . GLU A 1 94 ? -9.818 14.283 2.414 1.00 87.56 94 GLU A N 1
ATOM 763 C CA . GLU A 1 94 ? -9.466 12.909 2.055 1.00 87.56 94 GLU A CA 1
ATOM 764 C C . GLU A 1 94 ? -7.941 12.759 1.998 1.00 87.56 94 GLU A C 1
ATOM 766 O O . GLU A 1 94 ? -7.264 13.446 1.233 1.00 87.56 94 GLU A O 1
ATOM 771 N N . GLU A 1 95 ? -7.402 11.844 2.801 1.00 91.00 9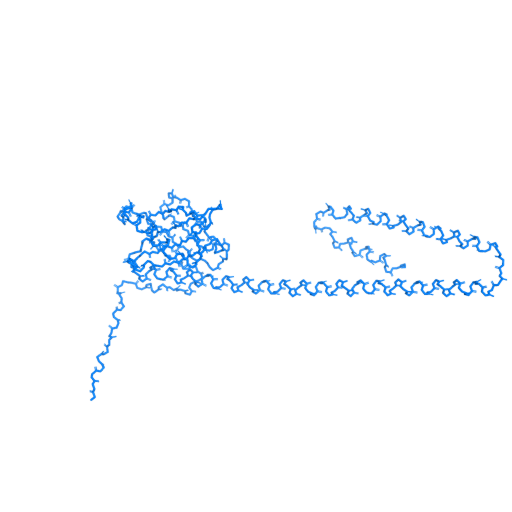5 GLU A N 1
ATOM 772 C CA . GLU A 1 95 ? -5.985 11.488 2.787 1.00 91.00 95 GLU A CA 1
ATOM 773 C C . GLU A 1 95 ? -5.793 10.258 1.895 1.00 91.00 95 GLU A C 1
ATOM 775 O O . GLU A 1 95 ? -6.370 9.198 2.142 1.00 91.00 95 GLU A O 1
ATOM 780 N N . THR A 1 96 ? -4.991 10.392 0.839 1.00 92.12 96 THR A N 1
ATOM 781 C CA . THR A 1 96 ? -4.719 9.300 -0.105 1.00 92.12 96 THR A CA 1
ATOM 782 C C . THR A 1 96 ? -3.278 8.828 0.020 1.00 92.12 96 THR A C 1
ATOM 784 O O . THR A 1 96 ? -2.338 9.595 -0.176 1.00 92.12 96 THR A O 1
ATOM 787 N N . PHE A 1 97 ? -3.108 7.537 0.292 1.00 93.56 97 PHE A N 1
ATOM 788 C CA . PHE A 1 97 ? -1.823 6.874 0.454 1.00 93.56 97 PHE A CA 1
ATOM 789 C C . PHE A 1 97 ? -1.581 5.924 -0.717 1.00 93.56 97 PHE A C 1
ATOM 791 O O . PHE A 1 97 ? -2.218 4.875 -0.844 1.00 93.56 97 PHE A O 1
ATOM 798 N N . GLN A 1 98 ? -0.623 6.274 -1.571 1.00 92.69 98 GLN A N 1
ATOM 799 C CA . GLN A 1 98 ? -0.221 5.431 -2.696 1.00 92.69 98 GLN A CA 1
ATOM 800 C C . GLN A 1 98 ? 0.355 4.106 -2.192 1.00 92.69 98 GLN A C 1
ATOM 802 O O . GLN A 1 98 ? 1.089 4.085 -1.204 1.00 92.69 98 GLN A O 1
ATOM 807 N N . LEU A 1 99 ? 0.095 2.997 -2.895 1.00 91.44 99 LEU A N 1
ATOM 808 C CA . LEU A 1 99 ? 0.561 1.676 -2.440 1.00 91.44 99 LEU A CA 1
ATOM 809 C C . LEU A 1 99 ? 2.086 1.603 -2.322 1.00 91.44 99 LEU A C 1
ATOM 811 O O . LEU A 1 99 ? 2.596 0.906 -1.456 1.00 91.44 99 LEU A O 1
ATOM 815 N N . GLN A 1 100 ? 2.807 2.333 -3.171 1.00 89.94 100 GLN A N 1
ATOM 816 C CA . GLN A 1 100 ? 4.269 2.376 -3.149 1.00 89.94 100 GLN A CA 1
ATOM 817 C C . GLN A 1 100 ? 4.844 3.095 -1.917 1.00 89.94 100 GLN A C 1
ATOM 819 O O . GLN A 1 100 ? 5.970 2.808 -1.532 1.00 89.94 100 GLN A O 1
ATOM 824 N N . ASN A 1 101 ? 4.066 3.981 -1.288 1.00 91.44 101 ASN A N 1
ATOM 825 C CA . ASN A 1 101 ? 4.492 4.726 -0.105 1.00 91.44 101 ASN A CA 1
ATOM 826 C C . ASN A 1 101 ? 4.174 3.974 1.193 1.00 91.44 101 ASN A C 1
ATOM 828 O O . ASN A 1 101 ? 4.696 4.317 2.249 1.00 91.44 101 ASN A O 1
ATOM 832 N N . ILE A 1 102 ? 3.295 2.969 1.157 1.00 92.81 102 ILE A N 1
ATOM 833 C CA . ILE A 1 102 ? 2.953 2.194 2.349 1.00 92.81 102 ILE A CA 1
ATOM 834 C C . ILE A 1 102 ? 4.009 1.103 2.538 1.00 92.81 102 ILE A C 1
ATOM 836 O O . ILE A 1 102 ? 4.047 0.116 1.807 1.00 92.81 102 ILE A O 1
ATOM 840 N N . ALA A 1 103 ? 4.849 1.266 3.555 1.00 90.94 103 ALA A N 1
ATOM 841 C CA . ALA A 1 103 ? 5.975 0.380 3.818 1.00 90.94 103 ALA A CA 1
ATOM 842 C C . ALA A 1 103 ? 5.574 -0.903 4.565 1.00 90.94 103 ALA A C 1
ATOM 844 O O . ALA A 1 103 ? 6.180 -1.959 4.381 1.00 90.94 103 ALA A O 1
ATOM 845 N N . PHE A 1 104 ? 4.572 -0.830 5.446 1.00 91.75 104 PHE A N 1
ATOM 846 C CA . PHE A 1 104 ? 4.183 -1.961 6.290 1.00 91.75 104 PHE A CA 1
ATOM 847 C C . PHE A 1 104 ? 2.713 -1.881 6.701 1.00 91.75 104 PHE A C 1
ATOM 849 O O . PHE A 1 104 ? 2.207 -0.800 6.986 1.00 91.75 104 PHE A O 1
ATOM 856 N N . CYS A 1 105 ? 2.022 -3.019 6.796 1.00 92.94 105 CYS A N 1
ATOM 857 C CA . CYS A 1 105 ? 0.672 -3.089 7.359 1.00 92.94 105 CYS A CA 1
ATOM 858 C C . CYS A 1 105 ? 0.511 -4.326 8.246 1.00 92.94 105 CYS A C 1
ATOM 860 O O . CYS A 1 105 ? 1.063 -5.391 7.960 1.00 92.94 105 CYS A O 1
ATOM 862 N N . THR A 1 106 ? -0.217 -4.195 9.356 1.00 93.50 106 THR A N 1
ATOM 863 C CA . THR A 1 106 ? -0.434 -5.314 10.275 1.00 93.50 106 THR A CA 1
ATOM 864 C C . THR A 1 106 ? -1.645 -5.122 11.189 1.00 93.50 106 THR A C 1
ATOM 866 O O . THR A 1 106 ? -2.141 -4.016 11.407 1.00 93.50 106 THR A O 1
ATOM 869 N N . THR A 1 107 ? -2.094 -6.227 11.782 1.00 94.19 107 THR A N 1
ATOM 870 C CA . THR A 1 107 ? -3.019 -6.233 12.923 1.00 94.19 107 THR A CA 1
ATOM 871 C C . THR A 1 107 ? -2.251 -6.514 14.211 1.00 94.19 107 THR A C 1
ATOM 873 O O . THR A 1 107 ? -1.390 -7.398 14.238 1.00 94.19 107 THR A O 1
ATOM 876 N N . ILE A 1 108 ? -2.583 -5.829 15.304 1.00 90.88 108 ILE A N 1
ATOM 877 C CA . ILE A 1 108 ? -1.861 -5.982 16.576 1.00 90.88 108 ILE A CA 1
ATOM 878 C C . ILE A 1 108 ? -2.270 -7.286 17.276 1.00 90.88 108 ILE A C 1
ATOM 880 O O . ILE A 1 108 ? -3.450 -7.517 17.529 1.00 90.88 108 ILE A O 1
ATOM 884 N N . LYS A 1 109 ? -1.307 -8.144 17.651 1.00 87.25 109 LYS A N 1
ATOM 885 C CA . LYS A 1 109 ? -1.619 -9.433 18.312 1.00 87.25 109 LYS A CA 1
ATOM 886 C C . LYS A 1 109 ? -2.281 -9.251 19.681 1.00 87.25 109 LYS A C 1
ATOM 888 O O . LYS A 1 109 ? -3.166 -10.027 20.027 1.00 87.25 109 LYS A O 1
ATOM 893 N N . GLN A 1 110 ? -1.847 -8.240 20.440 1.00 84.44 110 GLN A N 1
ATOM 894 C CA . GLN A 1 110 ? -2.369 -7.918 21.776 1.00 84.44 110 GLN A CA 1
ATOM 895 C C . GLN A 1 110 ? -3.817 -7.413 21.717 1.00 84.44 110 GLN A C 1
ATOM 897 O O . GLN A 1 110 ? -4.625 -7.765 22.570 1.00 84.44 110 GLN A O 1
ATOM 902 N N . ASN A 1 111 ? -4.159 -6.633 20.686 1.00 85.00 111 ASN A N 1
ATOM 903 C CA . ASN A 1 111 ? -5.512 -6.150 20.453 1.00 85.00 111 ASN A CA 1
ATOM 904 C C . ASN A 1 111 ? -5.885 -6.326 18.979 1.00 85.00 111 ASN A C 1
ATOM 906 O O . ASN A 1 111 ? -5.616 -5.474 18.134 1.00 85.00 111 ASN A O 1
ATOM 910 N N . LYS A 1 112 ? -6.543 -7.447 18.680 1.00 88.06 112 LYS A N 1
ATOM 911 C CA . LYS A 1 112 ? -6.846 -7.874 17.308 1.00 88.06 112 LYS A CA 1
ATOM 912 C C . LYS A 1 112 ? -7.910 -7.018 16.608 1.00 88.06 112 LYS A C 1
ATOM 914 O O . LYS A 1 112 ? -8.208 -7.249 15.439 1.00 88.06 112 LYS A O 1
ATOM 919 N N . LYS A 1 113 ? -8.496 -6.047 17.315 1.00 91.62 113 LYS A N 1
ATOM 920 C CA . LYS A 1 113 ? -9.371 -5.011 16.750 1.00 91.62 113 LYS A CA 1
ATOM 921 C C . LYS A 1 113 ? -8.588 -3.853 16.133 1.00 91.62 113 LYS A C 1
ATOM 923 O O . LYS A 1 113 ? -9.159 -3.106 15.343 1.00 91.62 113 LYS A O 1
ATOM 928 N N . LEU A 1 114 ? -7.306 -3.712 16.473 1.00 93.31 114 LEU A N 1
ATOM 929 C CA . LEU A 1 114 ? -6.454 -2.658 15.944 1.00 93.31 114 LEU A CA 1
ATOM 930 C C . LEU A 1 114 ? -5.857 -3.066 14.600 1.00 93.31 114 LEU A C 1
ATOM 932 O O . LEU A 1 114 ? -5.258 -4.137 14.454 1.00 93.31 114 LEU A O 1
ATOM 936 N N . PHE A 1 115 ? -5.989 -2.159 13.646 1.00 94.75 115 PHE A N 1
ATOM 937 C CA . PHE A 1 115 ? -5.326 -2.191 12.357 1.00 94.75 115 PHE A CA 1
ATOM 938 C C . PHE A 1 115 ? -4.371 -1.003 12.275 1.00 94.75 115 PHE A C 1
ATOM 940 O O . PHE A 1 115 ? -4.723 0.109 12.668 1.00 94.75 115 PHE A O 1
ATOM 947 N N . SER A 1 116 ? -3.160 -1.229 11.780 1.00 94.75 116 SER A N 1
ATOM 948 C CA . SER A 1 116 ? -2.181 -0.164 11.614 1.00 94.75 116 SER A CA 1
ATOM 949 C C . SER A 1 116 ? -1.343 -0.377 10.366 1.00 94.75 116 SER A C 1
ATOM 951 O O . SER A 1 116 ? -1.092 -1.509 9.941 1.00 94.75 116 SER A O 1
ATOM 953 N N . PHE A 1 117 ? -0.908 0.735 9.788 1.00 94.50 117 PHE A N 1
ATOM 954 C CA . PHE A 1 117 ? 0.040 0.753 8.694 1.00 94.50 117 PHE A CA 1
ATOM 955 C C . PHE A 1 117 ? 1.056 1.876 8.886 1.00 94.50 117 PHE A C 1
ATOM 957 O O . PHE A 1 117 ? 0.810 2.843 9.608 1.00 94.50 117 PHE A O 1
ATOM 964 N N . ILE A 1 118 ? 2.202 1.710 8.239 1.00 93.88 118 ILE A N 1
ATOM 965 C CA . ILE A 1 118 ? 3.272 2.695 8.160 1.00 93.88 118 ILE A CA 1
ATOM 966 C C . ILE A 1 118 ? 3.345 3.153 6.713 1.00 93.88 118 ILE A C 1
ATOM 968 O O . ILE A 1 118 ? 3.458 2.312 5.818 1.00 93.88 118 ILE A O 1
ATOM 972 N N . ALA A 1 119 ? 3.276 4.459 6.497 1.00 93.44 119 ALA A N 1
ATOM 973 C CA . ALA A 1 119 ? 3.393 5.067 5.183 1.00 93.44 119 ALA A CA 1
ATOM 974 C C . ALA A 1 119 ? 4.391 6.221 5.199 1.00 93.44 119 ALA A C 1
ATOM 976 O O . ALA A 1 119 ? 4.546 6.907 6.204 1.00 93.44 119 ALA A O 1
ATOM 977 N N . GLU A 1 120 ? 5.055 6.426 4.072 1.00 91.94 120 GLU A N 1
ATOM 978 C CA . GLU A 1 120 ? 5.880 7.595 3.824 1.00 91.94 120 GLU A CA 1
ATOM 979 C C . GLU A 1 120 ? 5.019 8.731 3.262 1.00 91.94 120 GLU A C 1
ATOM 981 O O . GLU A 1 120 ? 4.373 8.605 2.215 1.00 91.94 120 GLU A O 1
ATOM 986 N N . VAL A 1 121 ? 5.009 9.851 3.975 1.00 90.75 121 VAL A N 1
ATOM 987 C CA . VAL A 1 121 ? 4.284 11.067 3.614 1.00 90.75 121 VAL A CA 1
ATOM 988 C C . VAL A 1 121 ? 5.291 12.206 3.616 1.00 90.75 121 VAL A C 1
ATOM 990 O O . VAL A 1 121 ? 5.891 12.500 4.646 1.00 90.75 121 VAL A O 1
ATOM 993 N N . GLU A 1 122 ? 5.512 12.818 2.450 1.00 88.56 122 GLU A N 1
ATOM 994 C CA . GLU A 1 122 ? 6.421 13.967 2.292 1.00 88.56 122 GLU A CA 1
ATOM 995 C C . GLU A 1 122 ? 7.837 13.723 2.867 1.00 88.56 122 GLU A C 1
ATOM 997 O O . GLU A 1 122 ? 8.431 14.602 3.491 1.00 88.56 122 GLU A O 1
ATOM 1002 N N . GLY A 1 123 ? 8.378 12.511 2.683 1.00 86.88 123 GLY A N 1
ATOM 1003 C CA . GLY A 1 123 ? 9.712 12.132 3.169 1.00 86.88 123 GLY A CA 1
ATOM 1004 C C . GLY A 1 123 ? 9.780 11.809 4.665 1.00 86.88 123 GLY A C 1
ATOM 1005 O O . GLY A 1 123 ? 10.865 11.776 5.239 1.00 86.88 123 GLY A O 1
ATOM 1006 N N . LYS A 1 124 ? 8.637 11.607 5.333 1.00 90.75 124 LYS A N 1
ATOM 1007 C CA . LYS A 1 124 ? 8.569 11.182 6.738 1.00 90.75 124 LYS A CA 1
ATOM 1008 C C . LYS A 1 124 ? 7.745 9.916 6.878 1.00 90.75 124 LYS A C 1
ATOM 1010 O O . LYS A 1 124 ? 6.675 9.789 6.288 1.00 90.75 124 LYS A O 1
ATOM 1015 N N . LEU A 1 125 ? 8.208 8.999 7.722 1.00 92.56 125 LEU A N 1
ATOM 1016 C CA . LEU A 1 125 ? 7.456 7.795 8.054 1.00 92.56 125 LEU A CA 1
ATOM 1017 C C . LEU A 1 125 ? 6.394 8.109 9.109 1.00 92.56 125 LEU A C 1
ATOM 1019 O O . LEU A 1 125 ? 6.698 8.507 10.233 1.00 92.56 125 LEU A O 1
ATOM 1023 N N . GLU A 1 126 ? 5.135 7.894 8.755 1.00 93.56 126 GLU A N 1
ATOM 1024 C CA . GLU A 1 126 ? 3.981 8.052 9.628 1.00 93.56 126 GLU A CA 1
ATOM 1025 C C . GLU A 1 126 ? 3.356 6.683 9.925 1.00 93.56 126 GLU A C 1
ATOM 1027 O O . GLU A 1 126 ? 3.062 5.887 9.033 1.00 93.56 126 GLU A O 1
ATOM 1032 N N . CYS A 1 127 ? 3.139 6.394 11.208 1.00 93.44 127 CYS A N 1
ATOM 1033 C CA . CYS A 1 127 ? 2.383 5.236 11.669 1.00 93.44 127 CYS A CA 1
ATOM 1034 C C . CYS A 1 127 ? 0.944 5.656 11.949 1.00 93.44 127 CYS A C 1
ATOM 1036 O O . CYS A 1 127 ? 0.704 6.437 12.873 1.00 93.44 127 CYS A O 1
ATOM 1038 N N . HIS A 1 128 ? -0.004 5.109 11.195 1.00 93.88 128 HIS A N 1
ATOM 1039 C CA . HIS A 1 128 ? -1.432 5.355 11.373 1.00 93.88 128 HIS A CA 1
ATOM 1040 C C . HIS A 1 128 ? -2.084 4.177 12.086 1.00 93.88 128 HIS A C 1
ATOM 1042 O O . HIS A 1 128 ? -1.800 3.011 11.784 1.00 93.88 128 HIS A O 1
ATOM 1048 N N . VAL A 1 129 ? -2.978 4.467 13.034 1.00 94.44 129 VAL A N 1
ATOM 1049 C CA . VAL A 1 129 ? -3.647 3.438 13.838 1.00 94.44 129 VAL A CA 1
ATOM 1050 C C . VAL A 1 129 ? -5.156 3.632 13.828 1.00 94.44 129 VAL A C 1
ATOM 1052 O O . VAL A 1 129 ? -5.682 4.709 14.115 1.00 94.44 129 VAL A O 1
ATOM 1055 N N . PHE A 1 130 ? -5.854 2.538 13.544 1.00 94.06 130 PHE A N 1
ATOM 1056 C CA . PHE A 1 130 ? -7.302 2.449 13.483 1.00 94.06 130 PHE A CA 1
ATOM 1057 C C . PHE A 1 130 ? -7.795 1.367 14.434 1.00 94.06 130 PHE A C 1
ATOM 1059 O O . PHE A 1 130 ? -7.210 0.286 14.523 1.00 94.06 130 PHE A O 1
ATOM 1066 N N . THR A 1 131 ? -8.917 1.622 15.096 1.00 93.25 131 THR A N 1
ATOM 1067 C CA . THR A 1 131 ? -9.673 0.596 15.809 1.00 93.25 131 THR A CA 1
ATOM 1068 C C . THR A 1 131 ? -10.925 0.205 15.029 1.00 93.25 131 THR A C 1
ATOM 1070 O O . THR A 1 131 ? -11.624 1.032 14.440 1.00 93.25 131 THR A O 1
ATOM 1073 N N . CYS A 1 132 ? -11.198 -1.093 14.983 1.00 91.62 132 CYS A N 1
ATOM 1074 C CA . CYS A 1 132 ? -12.367 -1.669 14.339 1.00 91.62 132 CYS A CA 1
ATOM 1075 C C . CYS A 1 132 ? -13.333 -2.223 15.387 1.00 91.62 132 CYS A C 1
ATOM 1077 O O . CYS A 1 132 ? -12.924 -2.800 16.390 1.00 91.62 132 CYS A O 1
ATOM 1079 N N . SER A 1 133 ? -14.635 -2.190 15.096 1.00 87.94 133 SER A N 1
ATOM 1080 C CA . SER A 1 133 ? -15.642 -2.810 15.973 1.00 87.94 133 SER A CA 1
ATOM 1081 C C . SER A 1 133 ? -15.428 -4.321 16.160 1.00 87.94 133 SER A C 1
ATOM 1083 O O . SER A 1 133 ? -15.707 -4.869 17.228 1.00 87.94 133 SER A O 1
ATOM 1085 N N . LYS A 1 134 ? -14.897 -4.999 15.133 1.00 89.25 134 LYS A N 1
ATOM 1086 C CA . LYS A 1 134 ? -14.662 -6.449 15.103 1.00 89.25 134 LYS A CA 1
ATOM 1087 C C . LYS A 1 134 ? -13.247 -6.780 14.637 1.00 89.25 134 LYS A C 1
ATOM 1089 O O . LYS A 1 134 ? -12.760 -6.197 13.671 1.00 89.25 134 LYS A O 1
ATOM 1094 N N . GLU A 1 135 ? -12.662 -7.823 15.224 1.00 90.62 135 GLU A N 1
ATOM 1095 C CA . GLU A 1 135 ? -11.388 -8.411 14.773 1.00 90.62 135 GLU A CA 1
ATOM 1096 C C . GLU A 1 135 ? -11.448 -8.859 13.305 1.00 90.62 135 GLU A C 1
ATOM 1098 O O . GLU A 1 135 ? -10.514 -8.630 12.540 1.00 90.62 135 GLU A O 1
ATOM 1103 N N . ALA A 1 136 ? -12.565 -9.465 12.887 1.00 88.88 136 ALA A N 1
ATOM 1104 C CA . ALA A 1 136 ? -12.745 -9.914 11.508 1.00 88.88 136 ALA A CA 1
ATOM 1105 C C . ALA A 1 136 ? -12.625 -8.758 10.500 1.00 88.88 136 ALA A C 1
ATOM 1107 O O . ALA A 1 136 ? -12.065 -8.949 9.425 1.00 88.88 136 ALA A O 1
ATOM 1108 N N . LYS A 1 137 ? -13.089 -7.554 10.869 1.00 90.44 137 LYS A N 1
ATOM 1109 C CA . LYS A 1 137 ? -12.980 -6.358 10.027 1.00 90.44 137 LYS A CA 1
ATOM 1110 C C . LYS A 1 137 ? -11.526 -5.886 9.926 1.00 90.44 137 LYS A C 1
ATOM 1112 O O . LYS A 1 137 ? -11.049 -5.675 8.819 1.00 90.44 137 LYS A O 1
ATOM 1117 N N . ALA A 1 138 ? -10.804 -5.799 11.046 1.00 92.06 138 ALA A N 1
ATOM 1118 C CA . ALA A 1 138 ? -9.387 -5.416 11.046 1.00 92.06 138 ALA A CA 1
ATOM 1119 C C . ALA A 1 138 ? -8.534 -6.371 10.190 1.00 92.06 138 ALA A C 1
ATOM 1121 O O . ALA A 1 138 ? -7.715 -5.936 9.380 1.00 92.06 138 ALA A O 1
ATOM 1122 N N . LYS A 1 139 ? -8.782 -7.683 10.306 1.00 91.81 139 LYS A N 1
ATOM 1123 C CA . LYS A 1 139 ? -8.141 -8.690 9.451 1.00 91.81 139 LYS A CA 1
ATOM 1124 C C . LYS A 1 139 ? -8.531 -8.545 7.984 1.00 91.81 139 LYS A C 1
ATOM 1126 O O . LYS A 1 139 ? -7.657 -8.640 7.132 1.00 91.81 139 LYS A O 1
ATOM 1131 N N . ALA A 1 140 ? -9.809 -8.311 7.685 1.00 92.06 140 ALA A N 1
ATOM 1132 C CA . ALA A 1 140 ? -10.279 -8.117 6.315 1.00 92.06 140 ALA A CA 1
ATOM 1133 C C . ALA A 1 140 ? -9.598 -6.913 5.647 1.00 92.06 140 ALA A C 1
ATOM 1135 O O . ALA A 1 140 ? -9.125 -7.052 4.524 1.00 92.06 140 ALA A O 1
ATOM 1136 N N . ILE A 1 141 ? -9.464 -5.787 6.358 1.00 92.94 141 ILE A N 1
ATOM 1137 C CA . ILE A 1 141 ? -8.734 -4.595 5.895 1.00 92.94 141 ILE A CA 1
ATOM 1138 C C . ILE A 1 141 ? -7.269 -4.945 5.605 1.00 92.94 141 ILE A C 1
ATOM 1140 O O . ILE A 1 141 ? -6.776 -4.691 4.509 1.00 92.94 141 ILE A O 1
ATOM 1144 N N . CYS A 1 142 ? -6.584 -5.589 6.556 1.00 93.50 142 CYS A N 1
ATOM 1145 C CA . CYS A 1 142 ? -5.182 -5.978 6.393 1.00 93.50 142 CYS A CA 1
ATOM 1146 C C . CYS A 1 142 ? -4.977 -6.924 5.199 1.00 93.50 142 CYS A C 1
ATOM 1148 O O . CYS A 1 142 ? -4.027 -6.762 4.434 1.00 93.50 142 CYS A O 1
ATOM 1150 N N . VAL A 1 143 ? -5.875 -7.896 5.013 1.00 92.06 143 VAL A N 1
ATOM 1151 C CA . VAL A 1 143 ? -5.834 -8.843 3.890 1.00 92.06 143 VAL A CA 1
ATOM 1152 C C . VAL A 1 143 ? -6.138 -8.144 2.568 1.00 92.06 143 VAL A C 1
ATOM 1154 O O . VAL A 1 143 ? -5.445 -8.401 1.589 1.00 92.06 143 VAL A O 1
ATOM 1157 N N . ALA A 1 144 ? -7.137 -7.262 2.521 1.00 92.62 144 ALA A N 1
ATOM 1158 C CA . ALA A 1 144 ? -7.467 -6.488 1.327 1.00 92.62 144 ALA A CA 1
ATOM 1159 C C . ALA A 1 144 ? -6.278 -5.626 0.885 1.00 92.62 144 ALA A C 1
ATOM 1161 O O . ALA A 1 144 ? -5.882 -5.684 -0.278 1.00 92.62 144 ALA A O 1
ATOM 1162 N N . LEU A 1 145 ? -5.646 -4.918 1.825 1.00 93.19 145 LEU A N 1
ATOM 1163 C CA . LEU A 1 145 ? -4.468 -4.101 1.546 1.00 93.19 145 LEU A CA 1
ATOM 1164 C C . LEU A 1 145 ? -3.275 -4.961 1.099 1.00 93.19 145 LEU A C 1
ATOM 1166 O O . LEU A 1 145 ? -2.633 -4.659 0.098 1.00 93.19 145 LEU A O 1
ATOM 1170 N N . SER A 1 146 ? -3.042 -6.099 1.761 1.00 91.94 146 SER A N 1
ATOM 1171 C CA . SER A 1 146 ? -2.000 -7.059 1.360 1.00 91.94 146 SER A CA 1
ATOM 1172 C C . SER A 1 146 ? -2.216 -7.590 -0.061 1.00 91.94 146 SER A C 1
ATOM 1174 O O . SER A 1 146 ? -1.277 -7.694 -0.846 1.00 91.94 146 SER A O 1
ATOM 1176 N N . ARG A 1 147 ? -3.464 -7.905 -0.428 1.00 90.88 147 ARG A N 1
ATOM 1177 C CA . ARG A 1 147 ? -3.816 -8.351 -1.785 1.00 90.88 147 ARG A CA 1
ATOM 1178 C C . ARG A 1 147 ? -3.641 -7.235 -2.813 1.00 90.88 147 ARG A C 1
ATOM 1180 O O . ARG A 1 147 ? -3.188 -7.521 -3.920 1.00 90.88 147 ARG A O 1
ATOM 1187 N N . ALA A 1 148 ? -3.952 -5.991 -2.451 1.00 91.44 148 ALA A N 1
ATOM 1188 C CA . ALA A 1 148 ? -3.689 -4.830 -3.294 1.00 91.44 148 ALA A CA 1
ATOM 1189 C C . ALA A 1 148 ? -2.184 -4.673 -3.568 1.00 91.44 148 ALA A C 1
ATOM 1191 O O . ALA A 1 148 ? -1.810 -4.536 -4.732 1.00 91.44 148 ALA A O 1
ATOM 1192 N N . PHE A 1 149 ? -1.320 -4.817 -2.553 1.00 91.31 149 PHE A N 1
ATOM 1193 C CA . PHE A 1 149 ? 0.137 -4.814 -2.749 1.00 91.31 149 PHE A CA 1
ATOM 1194 C C . PHE A 1 149 ? 0.607 -5.911 -3.696 1.00 91.31 149 PHE A C 1
ATOM 1196 O O . PHE A 1 149 ? 1.365 -5.632 -4.620 1.00 91.31 149 PHE A O 1
ATOM 1203 N N . LEU A 1 150 ? 0.138 -7.148 -3.508 1.00 90.25 150 LEU A N 1
ATOM 1204 C CA . LEU A 1 150 ? 0.523 -8.265 -4.374 1.00 90.25 150 LEU A CA 1
ATOM 1205 C C . LEU A 1 150 ? 0.112 -8.025 -5.833 1.00 90.25 150 LEU A C 1
ATOM 1207 O O . LEU A 1 150 ? 0.910 -8.260 -6.740 1.00 90.25 150 LEU A O 1
ATOM 1211 N N . SER A 1 151 ? -1.109 -7.529 -6.060 1.00 90.25 151 SER A N 1
ATOM 1212 C CA . SER A 1 151 ? -1.602 -7.203 -7.404 1.00 90.25 151 SER A CA 1
ATOM 1213 C C . SER A 1 151 ? -0.782 -6.082 -8.041 1.00 90.25 151 SER A C 1
ATOM 1215 O O . SER A 1 151 ? -0.310 -6.227 -9.166 1.00 90.25 151 SER A O 1
ATOM 1217 N N . ALA A 1 152 ? -0.573 -4.986 -7.311 1.00 88.94 152 ALA A N 1
ATOM 1218 C CA . ALA A 1 152 ? 0.158 -3.829 -7.808 1.00 88.94 152 ALA A CA 1
ATOM 1219 C C . ALA A 1 152 ? 1.632 -4.154 -8.087 1.00 88.94 152 ALA A C 1
ATOM 1221 O O . ALA A 1 152 ? 2.175 -3.732 -9.107 1.00 88.94 152 ALA A O 1
ATOM 1222 N N . HIS A 1 153 ? 2.264 -4.959 -7.228 1.00 89.19 153 HIS A N 1
ATOM 1223 C CA . HIS A 1 153 ? 3.623 -5.444 -7.442 1.00 89.19 153 HIS A CA 1
ATOM 1224 C C . HIS A 1 153 ? 3.706 -6.320 -8.697 1.00 89.19 153 HIS A C 1
ATOM 1226 O O . HIS A 1 153 ? 4.573 -6.092 -9.535 1.00 89.19 153 HIS A O 1
ATOM 1232 N N . ALA A 1 154 ? 2.778 -7.267 -8.881 1.00 89.94 154 ALA A N 1
ATOM 1233 C CA . ALA A 1 154 ? 2.742 -8.107 -10.079 1.00 89.94 154 ALA A CA 1
ATOM 1234 C C . ALA A 1 154 ? 2.592 -7.281 -11.370 1.00 89.94 154 ALA A C 1
ATOM 1236 O O . ALA A 1 154 ? 3.278 -7.545 -12.362 1.00 89.94 154 ALA A O 1
ATOM 1237 N N . ASP A 1 155 ? 1.735 -6.258 -11.362 1.00 88.56 155 ASP A N 1
ATOM 1238 C CA . ASP A 1 155 ? 1.554 -5.371 -12.513 1.00 88.56 155 ASP A CA 1
ATOM 1239 C C . ASP A 1 155 ? 2.792 -4.505 -12.777 1.00 88.56 155 ASP A C 1
ATOM 1241 O O . ASP A 1 155 ? 3.212 -4.353 -13.932 1.00 88.56 155 ASP A O 1
ATOM 1245 N N . TRP A 1 156 ? 3.435 -3.998 -11.721 1.00 88.50 156 TRP A N 1
ATOM 1246 C CA . TRP A 1 156 ? 4.700 -3.277 -11.827 1.00 88.50 156 TRP A CA 1
ATOM 1247 C C . TRP A 1 156 ? 5.814 -4.158 -12.408 1.00 88.50 156 TRP A C 1
ATOM 1249 O O . TRP A 1 156 ? 6.490 -3.740 -13.351 1.00 88.50 156 TRP A O 1
ATOM 1259 N N . THR A 1 157 ? 5.962 -5.399 -11.931 1.00 88.94 157 THR A N 1
ATOM 1260 C CA . THR A 1 157 ? 6.956 -6.354 -12.445 1.00 88.94 157 THR A CA 1
ATOM 1261 C C . THR A 1 157 ? 6.740 -6.626 -13.933 1.00 88.94 157 THR A C 1
ATOM 1263 O O . THR A 1 157 ? 7.675 -6.486 -14.721 1.00 88.94 157 THR A O 1
ATOM 1266 N N . ARG A 1 158 ? 5.498 -6.901 -14.359 1.00 89.50 158 ARG A N 1
ATOM 1267 C CA . ARG A 1 158 ? 5.161 -7.115 -15.780 1.00 89.50 158 ARG A CA 1
ATOM 1268 C C . ARG A 1 158 ? 5.478 -5.896 -16.643 1.00 89.50 158 ARG A C 1
ATOM 1270 O O . ARG A 1 158 ? 5.987 -6.034 -17.756 1.00 89.50 158 ARG A O 1
ATOM 1277 N N . LYS A 1 159 ? 5.169 -4.688 -16.158 1.00 89.19 159 LYS A N 1
ATOM 1278 C CA . LYS A 1 159 ? 5.479 -3.439 -16.872 1.00 89.19 159 LYS A CA 1
ATOM 1279 C C . LYS A 1 159 ? 6.991 -3.243 -17.003 1.00 89.19 159 LYS A C 1
ATOM 1281 O O . LYS A 1 159 ? 7.450 -2.832 -18.068 1.00 89.19 159 LYS A O 1
ATOM 1286 N N . ARG A 1 160 ? 7.753 -3.575 -15.956 1.00 89.38 160 ARG A N 1
ATOM 1287 C CA . ARG A 1 160 ? 9.220 -3.519 -15.949 1.00 89.38 160 ARG A CA 1
ATOM 1288 C C . ARG A 1 160 ? 9.836 -4.509 -16.936 1.00 89.38 160 ARG A C 1
ATOM 1290 O O . ARG A 1 160 ? 10.713 -4.135 -17.699 1.00 89.38 160 ARG A O 1
ATOM 1297 N N . GLU A 1 161 ? 9.356 -5.745 -16.984 1.00 90.81 161 GLU A N 1
ATOM 1298 C CA . GLU A 1 161 ? 9.853 -6.748 -17.937 1.00 90.81 161 GLU A CA 1
ATOM 1299 C C . GLU A 1 161 ? 9.585 -6.350 -19.391 1.00 90.81 161 GLU A C 1
ATOM 1301 O O . GLU A 1 161 ? 10.466 -6.455 -20.243 1.00 90.81 161 GLU A O 1
ATOM 1306 N N . ARG A 1 162 ? 8.382 -5.839 -19.684 1.00 89.81 162 ARG A N 1
ATOM 1307 C CA . ARG A 1 162 ? 8.038 -5.346 -21.027 1.00 89.81 162 ARG A CA 1
ATOM 1308 C C . ARG A 1 162 ? 8.906 -4.162 -21.440 1.00 89.81 162 ARG A C 1
ATOM 1310 O O . ARG A 1 162 ? 9.328 -4.099 -22.592 1.00 89.81 162 ARG A O 1
ATOM 1317 N N . SER A 1 163 ? 9.177 -3.232 -20.523 1.00 87.25 163 SER A N 1
ATOM 1318 C CA . SER A 1 163 ? 10.022 -2.076 -20.827 1.00 87.25 163 SER A CA 1
ATOM 1319 C C . SER A 1 163 ? 11.486 -2.467 -21.025 1.00 87.25 163 SER A C 1
ATOM 1321 O O . SER A 1 163 ? 12.129 -1.908 -21.907 1.00 87.25 163 SER A O 1
ATOM 1323 N N . MET A 1 164 ? 11.994 -3.456 -20.283 1.00 87.69 164 MET A N 1
ATOM 1324 C CA . MET A 1 164 ? 13.336 -4.011 -20.492 1.00 87.69 164 MET A CA 1
ATOM 1325 C C . MET A 1 164 ? 13.463 -4.687 -21.859 1.00 87.69 164 MET A C 1
ATOM 1327 O O . MET A 1 164 ? 14.342 -4.312 -22.627 1.00 87.69 164 MET A O 1
ATOM 1331 N N . LYS A 1 165 ? 12.526 -5.572 -22.225 1.00 89.75 165 LYS A N 1
ATOM 1332 C CA . LYS A 1 165 ? 12.509 -6.212 -23.554 1.00 89.75 165 LYS A CA 1
ATOM 1333 C C . LYS A 1 165 ? 12.419 -5.195 -24.688 1.00 89.75 165 LYS A C 1
ATOM 1335 O O . LYS A 1 165 ? 13.098 -5.330 -25.698 1.00 89.75 165 LYS A O 1
ATOM 1340 N N . LYS A 1 166 ? 11.601 -4.151 -24.520 1.00 87.88 166 LYS A N 1
ATOM 1341 C CA . LYS A 1 166 ? 11.512 -3.069 -25.505 1.00 87.88 166 LYS A CA 1
ATOM 1342 C C . LYS A 1 166 ? 12.852 -2.345 -25.660 1.00 87.88 166 LYS A C 1
ATOM 1344 O O . LYS A 1 166 ? 13.294 -2.165 -26.782 1.00 87.88 166 LYS A O 1
ATOM 1349 N N . LYS A 1 167 ? 13.525 -1.999 -24.557 1.00 88.38 167 LYS A N 1
ATOM 1350 C CA . LYS A 1 167 ? 14.859 -1.373 -24.598 1.00 88.38 167 LYS A CA 1
ATOM 1351 C C . LYS A 1 167 ? 15.910 -2.270 -25.256 1.00 88.38 167 LYS A C 1
ATOM 1353 O O . LYS A 1 167 ? 16.768 -1.760 -25.968 1.00 88.38 167 LYS A O 1
ATOM 1358 N N . GLU A 1 168 ? 15.851 -3.581 -25.030 1.00 90.50 168 GLU A N 1
ATOM 1359 C CA . GLU A 1 168 ? 16.737 -4.551 -25.686 1.00 90.50 168 GLU A CA 1
ATOM 1360 C C . GLU A 1 168 ? 16.505 -4.595 -27.198 1.00 90.50 168 GLU A C 1
ATOM 1362 O O . GLU A 1 168 ? 17.466 -4.517 -27.960 1.00 90.50 168 GLU A O 1
ATOM 1367 N N . ILE A 1 169 ? 15.242 -4.648 -27.636 1.00 90.50 169 ILE A N 1
ATOM 1368 C CA . ILE A 1 169 ? 14.880 -4.598 -29.058 1.00 90.50 169 ILE A CA 1
ATOM 1369 C C . ILE A 1 169 ? 15.316 -3.265 -29.670 1.00 90.50 169 ILE A C 1
ATOM 1371 O O . ILE A 1 169 ? 15.986 -3.266 -30.697 1.00 90.50 169 ILE A O 1
ATOM 1375 N N . ASP A 1 170 ? 15.008 -2.140 -29.023 1.00 89.44 170 ASP A N 1
ATOM 1376 C CA . ASP A 1 170 ? 15.388 -0.806 -29.495 1.00 89.44 170 ASP A CA 1
ATOM 1377 C C . ASP A 1 170 ? 16.923 -0.680 -29.606 1.00 89.44 170 ASP A C 1
ATOM 1379 O O . ASP A 1 170 ? 17.440 -0.121 -30.573 1.00 89.44 170 ASP A O 1
ATOM 1383 N N . SER A 1 171 ? 17.675 -1.265 -28.663 1.00 90.06 171 SER A N 1
ATOM 1384 C CA . SER A 1 171 ? 19.142 -1.321 -28.713 1.00 90.06 171 SER A CA 1
ATOM 1385 C C . SER A 1 171 ? 19.663 -2.225 -29.835 1.00 90.06 171 SER A C 1
ATOM 1387 O O . SER A 1 171 ? 20.628 -1.860 -30.505 1.00 90.06 171 SER A O 1
ATOM 1389 N N . ALA A 1 172 ? 19.041 -3.382 -30.069 1.00 91.44 172 ALA A N 1
ATOM 1390 C CA . ALA A 1 172 ? 19.408 -4.277 -31.163 1.00 91.44 172 ALA A CA 1
ATOM 1391 C C . ALA A 1 172 ? 19.136 -3.634 -32.530 1.00 91.44 172 ALA A C 1
ATOM 1393 O O . ALA A 1 172 ? 20.001 -3.663 -33.402 1.00 91.44 172 ALA A O 1
ATOM 1394 N N . VAL A 1 173 ? 17.983 -2.979 -32.688 1.00 91.50 173 VAL A N 1
ATOM 1395 C CA . VAL A 1 173 ? 17.637 -2.213 -33.893 1.00 91.50 173 VAL A CA 1
ATOM 1396 C C . VAL A 1 173 ? 18.645 -1.089 -34.116 1.00 91.50 173 VAL A C 1
ATOM 1398 O O . VAL A 1 173 ? 19.137 -0.937 -35.229 1.00 91.50 173 VAL A O 1
ATOM 1401 N N . ALA A 1 174 ? 19.024 -0.348 -33.069 1.00 89.75 174 ALA A N 1
ATOM 1402 C CA . ALA A 1 174 ? 20.039 0.696 -33.182 1.00 89.75 174 ALA A CA 1
ATOM 1403 C C . ALA A 1 174 ? 21.401 0.145 -33.642 1.00 89.75 174 ALA A C 1
ATOM 1405 O O . ALA A 1 174 ? 22.033 0.754 -34.501 1.00 89.75 174 ALA A O 1
ATOM 1406 N N . LYS A 1 175 ? 21.831 -1.019 -33.133 1.00 91.94 175 LYS A N 1
ATOM 1407 C CA . LYS A 1 175 ? 23.075 -1.678 -33.572 1.00 91.94 175 LYS A CA 1
ATOM 1408 C C . LYS A 1 175 ? 23.020 -2.071 -35.046 1.00 91.94 175 LYS A C 1
ATOM 1410 O O . LYS A 1 175 ? 23.911 -1.699 -35.803 1.00 91.94 175 LYS A O 1
ATOM 1415 N N . VAL A 1 176 ? 21.939 -2.728 -35.468 1.00 92.75 176 VAL A N 1
ATOM 1416 C CA . VAL A 1 176 ? 21.735 -3.101 -36.877 1.00 92.75 176 VAL A CA 1
ATOM 1417 C C . VAL A 1 176 ? 21.743 -1.859 -37.769 1.00 92.75 176 VAL A C 1
ATOM 1419 O O . VAL A 1 176 ? 22.419 -1.843 -38.792 1.00 92.75 176 VAL A O 1
ATOM 1422 N N . GLN A 1 177 ? 21.069 -0.784 -37.354 1.00 89.94 177 GLN A N 1
ATOM 1423 C CA . GLN A 1 177 ? 21.066 0.487 -38.077 1.00 89.94 177 GLN A CA 1
ATOM 1424 C C . GLN A 1 177 ? 22.487 1.057 -38.229 1.00 89.94 177 GLN A C 1
ATOM 1426 O O . GLN A 1 177 ? 22.851 1.521 -39.309 1.00 89.94 177 GLN A O 1
ATOM 1431 N N . THR A 1 178 ? 23.305 1.006 -37.170 1.00 90.12 178 THR A N 1
ATOM 1432 C CA 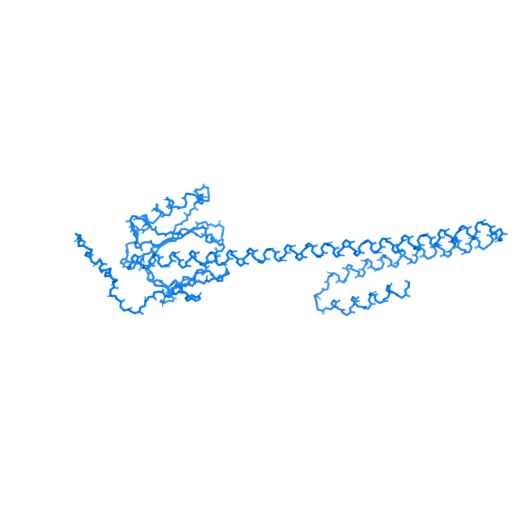. THR A 1 178 ? 24.700 1.469 -37.226 1.00 90.12 178 THR A CA 1
ATOM 1433 C C . THR A 1 178 ? 25.596 0.576 -38.079 1.00 90.12 178 THR A C 1
ATOM 1435 O O . THR A 1 178 ? 26.484 1.094 -38.751 1.00 90.12 178 THR A O 1
ATOM 1438 N N . ASP A 1 179 ? 25.364 -0.737 -38.094 1.00 90.62 179 ASP A N 1
ATOM 1439 C CA . ASP A 1 179 ? 26.146 -1.679 -38.899 1.00 90.62 179 ASP A CA 1
ATOM 1440 C C . ASP A 1 179 ? 25.808 -1.556 -40.393 1.00 90.62 179 ASP A C 1
ATOM 1442 O O . ASP A 1 179 ? 26.712 -1.552 -41.229 1.00 90.62 179 ASP A O 1
ATOM 1446 N N . ILE A 1 180 ? 24.532 -1.345 -40.737 1.00 91.44 180 ILE A N 1
ATOM 1447 C CA . ILE A 1 180 ? 24.107 -1.021 -42.111 1.00 91.44 180 ILE A CA 1
ATOM 1448 C C . ILE A 1 180 ? 24.745 0.297 -42.573 1.00 91.44 180 ILE A C 1
ATOM 1450 O O . ILE A 1 180 ? 25.283 0.378 -43.671 1.00 91.44 180 ILE A O 1
ATOM 1454 N N . MET A 1 181 ? 24.740 1.331 -41.726 1.00 90.25 181 MET A N 1
ATOM 1455 C CA . MET A 1 181 ? 25.383 2.608 -42.061 1.00 90.25 181 MET A CA 1
ATOM 1456 C C . MET A 1 181 ? 26.898 2.443 -42.269 1.00 90.25 181 MET A C 1
ATOM 1458 O O . MET A 1 181 ? 27.467 3.041 -43.178 1.00 90.25 181 MET A O 1
ATOM 1462 N N . ARG A 1 182 ? 27.562 1.629 -41.435 1.00 90.44 182 ARG A N 1
ATOM 1463 C CA . ARG A 1 182 ? 29.003 1.361 -41.551 1.00 90.44 182 ARG A CA 1
ATOM 1464 C C . ARG A 1 182 ? 29.337 0.636 -42.854 1.00 90.44 182 ARG A C 1
ATOM 1466 O O . ARG A 1 182 ? 30.257 1.057 -43.544 1.00 90.44 182 ARG A O 1
ATOM 1473 N N . THR A 1 183 ? 28.580 -0.406 -43.189 1.00 89.25 183 THR A N 1
ATOM 1474 C CA . THR A 1 183 ? 28.785 -1.184 -44.423 1.00 89.25 183 THR A CA 1
ATOM 1475 C C . THR A 1 183 ? 28.578 -0.333 -45.676 1.00 89.25 183 THR A C 1
ATOM 1477 O O . THR A 1 183 ? 29.428 -0.355 -46.559 1.00 89.25 183 THR A O 1
ATOM 1480 N N . ALA A 1 184 ? 27.548 0.520 -45.714 1.00 85.12 184 ALA A N 1
ATOM 1481 C CA . ALA A 1 184 ? 27.341 1.451 -46.828 1.00 85.12 184 ALA A CA 1
ATOM 1482 C C . ALA A 1 184 ? 28.533 2.411 -47.045 1.00 85.12 184 ALA A C 1
ATOM 1484 O O . ALA A 1 184 ? 28.950 2.645 -48.178 1.00 85.12 184 ALA A O 1
ATOM 1485 N N . LEU A 1 185 ? 29.125 2.931 -45.962 1.00 83.88 185 LEU A N 1
ATOM 1486 C CA . LEU A 1 185 ? 30.309 3.799 -46.036 1.00 83.88 185 LEU A CA 1
ATOM 1487 C C . LEU A 1 185 ? 31.572 3.049 -46.492 1.00 83.88 185 LEU A C 1
ATOM 1489 O O . LEU A 1 185 ? 32.435 3.622 -47.161 1.00 83.88 185 LEU A O 1
ATOM 1493 N N . GLU A 1 186 ? 31.714 1.780 -46.108 1.00 85.88 186 GLU A N 1
ATOM 1494 C CA . GLU A 1 186 ? 32.825 0.928 -46.544 1.00 85.88 186 GLU A CA 1
ATOM 1495 C C . GLU A 1 186 ? 32.743 0.629 -48.045 1.00 85.88 186 GLU A C 1
ATOM 1497 O O . GLU A 1 186 ? 33.761 0.746 -48.737 1.00 85.88 186 GLU A O 1
ATOM 1502 N N . ASP A 1 187 ? 31.542 0.349 -48.557 1.00 82.12 187 ASP A N 1
ATOM 1503 C CA . ASP A 1 187 ? 31.296 0.154 -49.986 1.00 82.12 187 ASP A CA 1
ATOM 1504 C C . ASP A 1 187 ? 31.654 1.419 -50.783 1.00 82.12 187 ASP A C 1
ATOM 1506 O O . ASP A 1 187 ? 32.442 1.346 -51.732 1.00 82.12 187 ASP A O 1
ATOM 1510 N N . GLU A 1 188 ? 31.177 2.601 -50.371 1.00 79.75 188 GLU A N 1
ATOM 1511 C CA . GLU A 1 188 ? 31.546 3.878 -51.008 1.00 79.75 188 GLU A CA 1
ATOM 1512 C C . GLU A 1 188 ? 33.063 4.099 -51.030 1.00 79.75 188 GLU A C 1
ATOM 1514 O O . GLU A 1 188 ? 33.643 4.469 -52.058 1.00 79.75 188 GLU A O 1
ATOM 1519 N N . ARG A 1 189 ? 33.739 3.831 -49.907 1.00 75.56 189 ARG A N 1
ATOM 1520 C CA . ARG A 1 189 ? 35.196 3.962 -49.806 1.00 75.56 189 ARG A CA 1
ATOM 1521 C C . ARG A 1 189 ? 35.911 3.004 -50.758 1.00 75.56 189 ARG A C 1
ATOM 1523 O O . ARG A 1 189 ? 36.923 3.382 -51.353 1.00 75.56 189 ARG A O 1
ATOM 1530 N N . GLN A 1 190 ? 35.400 1.787 -50.924 1.00 79.75 190 GLN A N 1
ATOM 1531 C CA . GLN A 1 190 ? 35.957 0.812 -51.856 1.00 79.75 190 GLN A CA 1
ATOM 1532 C C . GLN A 1 190 ? 35.769 1.250 -53.316 1.00 79.75 190 GLN A C 1
ATOM 1534 O O . GLN A 1 190 ? 36.706 1.130 -54.110 1.00 79.75 190 GLN A O 1
ATOM 1539 N N . TYR A 1 191 ? 34.599 1.789 -53.673 1.00 74.25 191 TYR A N 1
ATOM 1540 C CA . TYR A 1 191 ? 34.340 2.342 -55.007 1.00 74.25 191 TYR A CA 1
ATOM 1541 C C . TYR A 1 191 ? 35.273 3.509 -55.330 1.00 74.25 191 TYR A C 1
ATOM 1543 O O . TYR A 1 191 ? 35.912 3.510 -56.385 1.00 74.25 191 TYR A O 1
ATOM 1551 N N . LEU A 1 192 ? 35.422 4.464 -54.408 1.00 72.38 192 LEU A N 1
ATOM 1552 C CA . LEU A 1 192 ? 36.356 5.580 -54.568 1.00 72.38 192 LEU A CA 1
ATOM 1553 C C . LEU A 1 192 ? 37.810 5.099 -54.680 1.00 72.38 192 LEU A C 1
ATOM 1555 O O . LEU A 1 192 ? 38.558 5.600 -55.518 1.00 72.38 192 LEU A O 1
ATOM 1559 N N . GLY A 1 193 ? 38.201 4.090 -53.896 1.00 70.56 193 GLY A N 1
ATOM 1560 C CA . GLY A 1 193 ? 39.530 3.479 -53.972 1.00 70.56 193 GLY A CA 1
ATOM 1561 C C . GLY A 1 193 ? 39.814 2.819 -55.324 1.00 70.56 193 GLY A C 1
ATOM 1562 O O . GLY A 1 193 ? 40.876 3.043 -55.902 1.00 70.56 193 GLY A O 1
ATOM 1563 N N . LYS A 1 194 ? 38.856 2.058 -55.874 1.00 74.25 194 LYS A N 1
ATOM 1564 C CA . LYS A 1 194 ? 38.973 1.457 -57.216 1.00 74.25 194 LYS A CA 1
ATOM 1565 C C . LYS A 1 194 ? 39.034 2.517 -58.315 1.00 74.25 194 LYS A C 1
ATOM 1567 O O . LYS A 1 194 ? 39.863 2.404 -59.213 1.00 74.25 194 LYS A O 1
ATOM 1572 N N . MET A 1 195 ? 38.207 3.561 -58.226 1.00 65.88 195 MET A N 1
ATOM 1573 C CA . MET A 1 195 ? 38.251 4.693 -59.159 1.00 65.88 195 MET A CA 1
ATOM 1574 C C . MET A 1 195 ? 39.602 5.409 -59.128 1.00 65.88 195 MET A C 1
ATOM 1576 O O . MET A 1 195 ? 40.120 5.764 -60.182 1.00 65.88 195 MET A O 1
ATOM 1580 N N . PHE A 1 196 ? 40.191 5.585 -57.941 1.00 60.53 196 PHE A N 1
ATOM 1581 C CA . PHE A 1 196 ? 41.525 6.163 -57.789 1.00 60.53 196 PHE A CA 1
ATOM 1582 C C . PHE A 1 196 ? 42.612 5.264 -58.397 1.00 60.53 196 PHE A C 1
ATOM 1584 O O . PHE A 1 196 ? 43.474 5.761 -59.116 1.00 60.53 196 PHE A O 1
ATOM 1591 N N . TYR A 1 197 ? 42.539 3.946 -58.183 1.00 57.03 197 TYR A N 1
ATOM 1592 C CA . TYR A 1 197 ? 43.506 2.983 -58.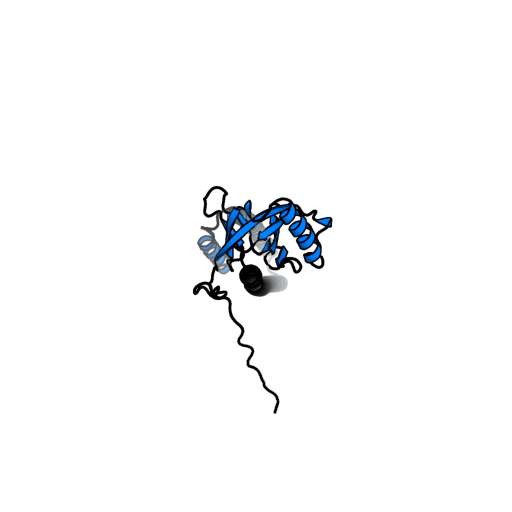725 1.00 57.03 197 TYR A CA 1
ATOM 1593 C C . TYR A 1 197 ? 43.490 2.928 -60.263 1.00 57.03 197 TYR A C 1
ATOM 1595 O O . TYR A 1 197 ? 44.535 3.029 -60.905 1.00 57.03 197 TYR A O 1
ATOM 1603 N N . LEU A 1 198 ? 42.297 2.882 -60.868 1.00 58.84 198 LEU A N 1
ATOM 1604 C CA . LEU A 1 198 ? 42.131 2.970 -62.326 1.00 58.84 198 LEU A CA 1
ATOM 1605 C C . LEU A 1 198 ? 42.649 4.306 -62.893 1.00 58.84 198 LEU A C 1
ATOM 1607 O O . LEU A 1 198 ? 43.107 4.360 -64.033 1.00 58.84 198 LEU A O 1
ATOM 1611 N N . TYR A 1 199 ? 42.608 5.380 -62.097 1.00 51.34 199 TYR A N 1
ATOM 1612 C CA . TYR A 1 199 ? 43.180 6.680 -62.455 1.00 51.34 199 TYR A CA 1
ATOM 1613 C C . TYR A 1 199 ? 44.713 6.707 -62.399 1.00 51.34 199 TYR A C 1
ATOM 1615 O O . TYR A 1 199 ? 45.327 7.490 -63.117 1.00 51.34 199 TYR A O 1
ATOM 1623 N N . THR A 1 200 ? 45.339 5.879 -61.557 1.00 53.97 200 THR A N 1
ATOM 1624 C CA . THR A 1 200 ? 46.805 5.813 -61.437 1.00 53.97 200 THR A CA 1
ATOM 1625 C C . THR A 1 200 ? 47.475 4.959 -62.515 1.00 53.97 200 THR A C 1
ATOM 1627 O O . THR A 1 200 ? 48.622 5.233 -62.855 1.00 53.97 200 THR A O 1
ATOM 1630 N N . GLU A 1 201 ? 46.779 3.970 -63.090 1.00 52.50 201 GLU A N 1
ATOM 1631 C CA . GLU A 1 201 ? 47.324 3.117 -64.165 1.00 52.50 201 GLU A CA 1
ATOM 1632 C C . GLU A 1 201 ? 47.198 3.735 -65.570 1.00 52.50 201 GLU A C 1
ATOM 1634 O O . GLU A 1 201 ? 47.981 3.406 -66.458 1.00 52.50 201 GLU A O 1
ATOM 1639 N N . ASN A 1 202 ? 46.275 4.681 -65.776 1.00 47.84 202 ASN A N 1
ATOM 1640 C CA . ASN A 1 202 ? 46.183 5.463 -67.011 1.00 47.84 202 ASN A CA 1
ATOM 1641 C C . ASN A 1 202 ? 46.875 6.820 -66.832 1.00 47.84 202 ASN A C 1
ATOM 1643 O O . ASN A 1 202 ? 46.283 7.788 -66.356 1.00 47.84 202 ASN A O 1
ATOM 1647 N N . THR A 1 203 ? 48.130 6.923 -67.263 1.00 53.12 203 THR A N 1
ATOM 1648 C CA . THR A 1 203 ? 48.837 8.199 -67.413 1.00 53.12 203 THR A CA 1
ATOM 1649 C C . THR A 1 203 ? 48.179 9.059 -68.494 1.00 53.12 203 THR A C 1
ATOM 1651 O O . THR A 1 203 ? 48.600 9.065 -69.647 1.00 53.12 203 THR A O 1
ATOM 1654 N N . ILE A 1 204 ? 47.155 9.840 -68.132 1.00 49.88 204 ILE A N 1
ATOM 1655 C CA . ILE A 1 204 ? 46.640 10.912 -68.992 1.00 49.88 204 ILE A CA 1
ATOM 1656 C C . ILE A 1 204 ? 46.490 12.213 -68.193 1.00 49.88 204 ILE A C 1
ATOM 1658 O O . ILE A 1 204 ? 45.576 12.395 -67.397 1.00 49.88 204 ILE A O 1
ATOM 1662 N N . ASN A 1 205 ? 47.407 13.136 -68.498 1.00 51.53 205 ASN A N 1
ATOM 1663 C CA . ASN A 1 205 ? 47.398 14.576 -68.232 1.00 51.53 205 ASN A CA 1
ATOM 1664 C C . ASN A 1 205 ? 47.207 15.046 -66.776 1.00 51.53 205 ASN A C 1
ATOM 1666 O O . ASN A 1 205 ? 46.097 15.175 -66.263 1.00 51.53 205 ASN A O 1
ATOM 1670 N N . HIS A 1 206 ? 48.312 15.526 -66.194 1.00 51.41 206 HIS A N 1
ATOM 1671 C CA . HIS A 1 206 ? 48.401 16.286 -64.935 1.00 51.41 206 HIS A CA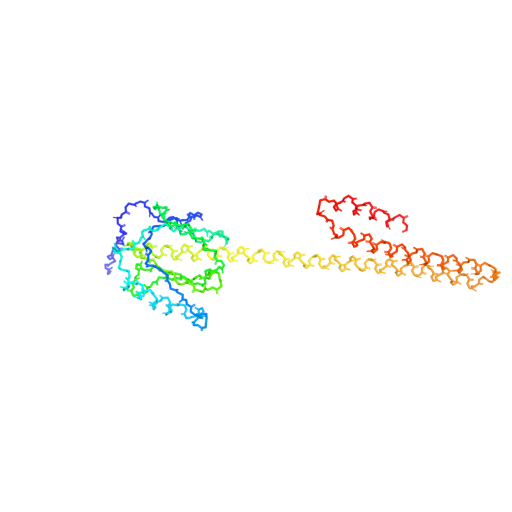 1
ATOM 1672 C C . HIS A 1 206 ? 47.342 17.399 -64.756 1.00 51.41 206 HIS A C 1
ATOM 1674 O O . HIS A 1 206 ? 47.029 17.778 -63.629 1.00 51.41 206 HIS A O 1
ATOM 1680 N N . ASN A 1 207 ? 46.766 17.914 -65.846 1.00 48.66 207 ASN A N 1
ATOM 1681 C CA . ASN A 1 207 ? 45.744 18.963 -65.824 1.00 48.66 207 ASN A CA 1
ATOM 1682 C C . ASN A 1 207 ? 44.368 18.458 -65.327 1.00 48.66 207 ASN A C 1
ATOM 1684 O O . ASN A 1 207 ? 43.618 19.187 -64.680 1.00 48.66 207 ASN A O 1
ATOM 1688 N N . ILE A 1 208 ? 44.051 17.180 -65.554 1.00 51.88 208 ILE A N 1
ATOM 1689 C CA . ILE A 1 208 ? 42.799 16.561 -65.093 1.00 51.88 208 ILE A CA 1
ATOM 1690 C C . ILE A 1 208 ? 42.878 16.232 -63.590 1.00 51.88 208 ILE A C 1
ATOM 1692 O O . ILE A 1 208 ? 41.891 16.378 -62.868 1.00 51.88 208 ILE A O 1
ATOM 1696 N N . TYR A 1 209 ? 44.073 15.893 -63.096 1.00 49.69 209 TYR A N 1
ATOM 1697 C CA . TYR A 1 209 ? 44.337 15.590 -61.685 1.00 49.69 209 TYR A CA 1
ATOM 1698 C C . TYR A 1 209 ? 44.049 16.783 -60.758 1.00 49.69 209 TYR A C 1
ATOM 1700 O O . TYR A 1 209 ? 43.411 16.628 -59.717 1.00 49.69 209 TYR A O 1
ATOM 1708 N N . ILE A 1 210 ? 44.433 17.998 -61.169 1.00 54.50 210 ILE A N 1
ATOM 1709 C CA . ILE A 1 210 ? 44.141 19.232 -60.420 1.00 54.50 210 ILE A CA 1
ATOM 1710 C C . ILE A 1 210 ? 42.632 19.527 -60.409 1.00 54.50 210 ILE A C 1
ATOM 1712 O O . ILE A 1 210 ? 42.086 19.898 -59.372 1.00 54.50 210 ILE A O 1
ATOM 1716 N N . GLN A 1 211 ? 41.934 19.301 -61.527 1.00 50.69 211 GLN A N 1
ATOM 1717 C CA . GLN A 1 211 ? 40.483 19.504 -61.626 1.00 50.69 211 GLN A CA 1
ATOM 1718 C C . GLN A 1 211 ? 39.683 18.506 -60.772 1.00 50.69 211 GLN A C 1
ATOM 1720 O O . GLN A 1 211 ? 38.685 18.880 -60.156 1.00 50.69 211 GLN A O 1
ATOM 1725 N N . LEU A 1 212 ? 40.120 17.247 -60.687 1.00 51.62 212 LEU A N 1
ATOM 1726 C CA . LEU A 1 212 ? 39.487 16.231 -59.841 1.00 51.62 212 LEU A CA 1
ATOM 1727 C C . LEU A 1 212 ? 39.777 16.439 -58.355 1.00 51.62 212 LEU A C 1
ATOM 1729 O O . LEU A 1 212 ? 38.848 16.347 -57.559 1.00 51.62 212 LEU A O 1
ATOM 1733 N N . LEU A 1 213 ? 41.005 16.801 -57.974 1.00 51.72 213 LEU A N 1
ATOM 1734 C CA . LEU A 1 213 ? 41.315 17.182 -56.592 1.00 51.72 213 LEU A CA 1
ATOM 1735 C C . LEU A 1 213 ? 40.524 18.416 -56.154 1.00 51.72 213 LEU A C 1
ATOM 1737 O O . LEU A 1 213 ? 39.988 18.425 -55.051 1.00 51.72 213 LEU A O 1
ATOM 1741 N N . LEU A 1 214 ? 40.369 19.419 -57.023 1.00 51.09 214 LEU A N 1
ATOM 1742 C CA . LEU A 1 214 ? 39.496 20.564 -56.757 1.00 51.09 214 LEU A CA 1
ATOM 1743 C C . LEU A 1 214 ? 38.038 20.135 -56.587 1.00 51.09 214 LEU A C 1
ATOM 1745 O O . LEU A 1 214 ? 37.394 20.584 -55.646 1.00 51.09 214 LEU A O 1
ATOM 1749 N N . LYS A 1 215 ? 37.518 19.230 -57.425 1.00 50.53 215 LYS A N 1
ATOM 1750 C CA . LYS A 1 215 ? 36.156 18.696 -57.261 1.00 50.53 215 LYS A CA 1
ATOM 1751 C C . LYS A 1 215 ? 35.997 17.899 -55.970 1.00 50.53 215 LYS A C 1
ATOM 1753 O O . LYS A 1 215 ? 35.014 18.112 -55.277 1.00 50.53 215 LYS A O 1
ATOM 1758 N N . VAL A 1 216 ? 36.955 17.053 -55.596 1.00 50.88 216 VAL A N 1
ATOM 1759 C CA . VAL A 1 216 ? 36.920 16.291 -54.336 1.00 50.88 216 VAL A CA 1
ATOM 1760 C C . VAL A 1 216 ? 37.028 17.220 -53.127 1.00 50.88 216 VAL A C 1
ATOM 1762 O O . VAL A 1 216 ? 36.294 17.037 -52.166 1.00 50.88 216 VAL A O 1
ATOM 1765 N N . VAL A 1 217 ? 37.862 18.262 -53.177 1.00 51.59 217 VAL A N 1
ATOM 1766 C CA . VAL A 1 217 ? 37.966 19.276 -52.113 1.00 51.59 217 VAL A CA 1
ATOM 1767 C C . VAL A 1 217 ? 36.693 20.121 -52.027 1.00 51.59 217 VAL A C 1
ATOM 1769 O O . VAL A 1 217 ? 36.230 20.414 -50.927 1.00 51.59 217 VAL A O 1
ATOM 1772 N N . VAL A 1 218 ? 36.085 20.482 -53.160 1.00 52.59 218 VAL A N 1
ATOM 1773 C CA . VAL A 1 218 ? 34.806 21.205 -53.206 1.00 52.59 218 VAL A CA 1
ATOM 1774 C C . VAL A 1 218 ? 33.671 20.329 -52.687 1.00 52.59 218 VAL A C 1
ATOM 1776 O O . VAL A 1 218 ? 32.895 20.812 -51.872 1.00 52.59 218 VAL A O 1
ATOM 1779 N N . ILE A 1 219 ? 33.610 19.051 -53.072 1.00 50.12 219 ILE A N 1
ATOM 1780 C CA . ILE A 1 219 ? 32.630 18.074 -52.580 1.00 50.12 219 ILE A CA 1
ATOM 1781 C C . ILE A 1 219 ? 32.846 17.817 -51.087 1.00 50.12 219 ILE A C 1
ATOM 1783 O O . ILE A 1 219 ? 31.889 17.886 -50.332 1.00 50.12 219 ILE A O 1
ATOM 1787 N N . ALA A 1 220 ? 34.079 17.637 -50.613 1.00 43.53 220 ALA A N 1
ATOM 1788 C CA . ALA A 1 220 ? 34.381 17.468 -49.191 1.00 43.53 220 ALA A CA 1
ATOM 1789 C C . ALA A 1 220 ? 34.016 18.716 -48.367 1.00 43.53 220 ALA A C 1
ATOM 1791 O O . ALA A 1 220 ? 33.512 18.603 -47.250 1.00 43.53 220 ALA A O 1
ATOM 1792 N N . ARG A 1 221 ? 34.203 19.918 -48.926 1.00 46.97 221 ARG A N 1
ATOM 1793 C CA . ARG A 1 221 ? 33.798 21.187 -48.304 1.00 46.97 221 ARG A CA 1
ATOM 1794 C C . ARG A 1 221 ? 32.280 21.396 -48.353 1.00 46.97 221 ARG A C 1
ATOM 1796 O O . ARG A 1 221 ? 31.717 21.936 -47.402 1.00 46.97 221 ARG A O 1
ATOM 1803 N N . TRP A 1 222 ? 31.605 20.928 -49.403 1.00 48.44 222 TRP A N 1
ATOM 1804 C CA . TRP A 1 222 ? 30.141 20.898 -49.502 1.00 48.44 222 TRP A CA 1
ATOM 1805 C C . TRP A 1 222 ? 29.525 19.883 -48.539 1.00 48.44 222 TRP A C 1
ATOM 1807 O O . TRP A 1 222 ? 28.565 20.213 -47.860 1.00 48.44 222 TRP A O 1
ATOM 1817 N N . ILE A 1 223 ? 30.112 18.694 -48.402 1.00 49.56 223 ILE A N 1
ATOM 1818 C CA . ILE A 1 223 ? 29.692 17.667 -47.445 1.00 49.56 223 ILE A CA 1
ATOM 1819 C C . ILE A 1 223 ? 29.945 18.151 -46.018 1.00 49.56 223 ILE A C 1
ATOM 1821 O O . ILE A 1 223 ? 29.049 18.044 -45.195 1.00 49.56 223 ILE A O 1
ATOM 1825 N N . GLY A 1 224 ? 31.099 18.759 -45.720 1.00 48.53 224 GLY A N 1
ATOM 1826 C CA . GLY A 1 224 ? 31.381 19.331 -44.398 1.00 48.53 224 GLY A CA 1
ATOM 1827 C C . GLY A 1 224 ? 30.409 20.452 -44.015 1.00 48.53 224 GLY A C 1
ATOM 1828 O O . GLY A 1 224 ? 29.838 20.434 -42.928 1.00 48.53 224 GLY A O 1
ATOM 1829 N N . THR A 1 225 ? 30.134 21.384 -44.934 1.00 51.91 225 THR A N 1
ATOM 1830 C CA . THR A 1 225 ? 29.151 22.460 -44.697 1.00 51.91 225 THR A CA 1
ATOM 1831 C C . THR A 1 225 ? 27.704 21.964 -44.684 1.00 51.91 225 THR A C 1
ATOM 1833 O O . THR A 1 225 ? 26.890 22.508 -43.937 1.00 51.91 225 THR A O 1
ATOM 1836 N N . ALA A 1 226 ? 27.371 20.921 -45.447 1.00 49.19 226 ALA A N 1
ATOM 1837 C CA . ALA A 1 226 ? 26.085 20.241 -45.365 1.00 49.19 226 ALA A CA 1
ATOM 1838 C C . ALA A 1 226 ? 25.941 19.520 -44.022 1.00 49.19 226 ALA A C 1
ATOM 1840 O O . ALA A 1 226 ? 24.914 19.679 -43.378 1.00 49.19 226 ALA A O 1
ATOM 1841 N N . TYR A 1 227 ? 26.966 18.812 -43.544 1.00 46.66 227 TYR A N 1
ATOM 1842 C CA . TYR A 1 227 ? 26.951 18.104 -42.262 1.00 46.66 227 TYR A CA 1
ATOM 1843 C C . TYR A 1 227 ? 26.832 19.073 -41.079 1.00 46.66 227 TYR A C 1
ATOM 1845 O O . TYR A 1 227 ? 26.042 18.833 -40.167 1.00 46.66 227 TYR A O 1
ATOM 1853 N N . ASP A 1 228 ? 27.529 20.213 -41.121 1.00 49.06 228 ASP A N 1
ATOM 1854 C CA . ASP A 1 228 ? 27.396 21.268 -40.110 1.00 49.06 228 ASP A CA 1
ATOM 1855 C C . ASP A 1 228 ? 26.027 21.966 -40.165 1.00 49.06 228 ASP A C 1
ATOM 1857 O O . ASP A 1 228 ? 25.425 22.210 -39.116 1.00 49.06 228 ASP A O 1
ATOM 1861 N N . LYS A 1 229 ? 25.464 22.204 -41.362 1.00 47.31 229 LYS A N 1
ATOM 1862 C CA . LYS A 1 229 ? 24.075 22.680 -41.510 1.00 47.31 229 LYS A CA 1
ATOM 1863 C C . LYS A 1 229 ? 23.054 21.648 -41.026 1.00 47.31 229 LYS A C 1
ATOM 1865 O O . LYS A 1 229 ? 22.107 22.020 -40.343 1.00 47.31 229 LYS A O 1
ATOM 1870 N N . TYR A 1 230 ? 23.251 20.362 -41.306 1.00 45.53 230 TYR A N 1
ATOM 1871 C CA . TYR A 1 230 ? 22.384 19.278 -40.837 1.00 45.53 230 TYR A CA 1
ATOM 1872 C C . TYR A 1 230 ? 22.457 19.110 -39.318 1.00 45.53 230 TYR A C 1
ATOM 1874 O O . TYR A 1 230 ? 21.432 18.880 -38.684 1.00 45.53 230 TYR A O 1
ATOM 1882 N N . LYS A 1 231 ? 23.634 19.296 -38.713 1.00 43.84 231 LYS A N 1
ATOM 1883 C CA . LYS A 1 231 ? 23.839 19.300 -37.256 1.00 43.84 231 LYS A CA 1
ATOM 1884 C C . LYS A 1 231 ? 23.185 20.509 -36.579 1.00 43.84 231 LYS A C 1
ATOM 1886 O O . LYS A 1 231 ? 22.681 20.375 -35.463 1.00 43.84 231 LYS A O 1
ATOM 1891 N N . PHE A 1 232 ? 23.158 21.661 -37.253 1.00 45.81 232 PHE A N 1
ATOM 1892 C CA . PHE A 1 232 ? 22.431 22.853 -36.810 1.00 45.81 232 PHE A CA 1
ATOM 1893 C C . PHE A 1 232 ? 20.913 22.634 -36.877 1.00 45.81 232 PHE A C 1
ATOM 1895 O O . PHE A 1 232 ? 20.231 22.777 -35.867 1.00 45.81 232 PHE A O 1
ATOM 1902 N N . ILE A 1 233 ? 20.409 22.133 -38.010 1.00 46.31 233 ILE A N 1
ATOM 1903 C CA . ILE A 1 233 ? 18.993 21.792 -38.207 1.00 46.31 233 ILE A CA 1
ATOM 1904 C C . ILE A 1 233 ? 18.540 20.712 -37.209 1.00 46.31 233 ILE A C 1
ATOM 1906 O O . ILE A 1 233 ? 17.458 20.816 -36.643 1.00 46.31 233 ILE A O 1
ATOM 1910 N N . TYR A 1 234 ? 19.370 19.713 -36.893 1.00 41.06 234 TYR A N 1
ATOM 1911 C CA . TYR A 1 234 ? 19.038 18.711 -35.872 1.00 41.06 234 TYR A CA 1
ATOM 1912 C C . TYR A 1 234 ? 18.955 19.292 -34.456 1.00 41.06 234 TYR A C 1
ATOM 1914 O O . TYR A 1 234 ? 18.086 18.879 -33.688 1.00 41.06 234 TYR A O 1
ATOM 1922 N N . ARG A 1 235 ? 19.830 20.244 -34.101 1.00 44.09 235 ARG A N 1
ATOM 1923 C CA . ARG A 1 235 ? 19.785 20.966 -32.814 1.00 44.09 235 ARG A CA 1
ATOM 1924 C C . ARG A 1 235 ? 18.559 21.872 -32.688 1.00 44.09 235 ARG A C 1
ATOM 1926 O O . ARG A 1 235 ? 18.049 22.037 -31.588 1.00 44.09 235 ARG A O 1
ATOM 1933 N N . GLU A 1 236 ? 18.085 22.420 -33.799 1.00 46.44 236 GLU A N 1
ATOM 1934 C CA . GLU A 1 236 ? 16.933 23.327 -33.858 1.00 46.44 236 GLU A CA 1
ATOM 1935 C C . GLU A 1 236 ? 15.595 22.568 -33.984 1.00 46.44 236 GLU A C 1
ATOM 1937 O O . GLU A 1 236 ? 14.568 23.011 -33.484 1.00 46.44 236 GLU A O 1
ATOM 1942 N N . ILE A 1 237 ? 15.605 21.356 -34.553 1.00 44.84 237 ILE A N 1
ATOM 1943 C CA . ILE A 1 237 ? 14.454 20.436 -34.555 1.00 44.84 237 ILE A CA 1
ATOM 1944 C C . ILE A 1 237 ? 14.271 19.757 -33.188 1.00 44.84 237 ILE A C 1
ATOM 1946 O O . ILE A 1 237 ? 13.143 19.487 -32.780 1.00 44.84 237 ILE A O 1
ATOM 1950 N N . SER A 1 238 ? 15.350 19.513 -32.437 1.00 46.28 238 SER A N 1
ATOM 1951 C CA . SER A 1 238 ? 15.275 18.912 -31.092 1.00 46.28 238 SER A CA 1
ATOM 1952 C C . SER A 1 238 ? 14.805 19.873 -29.987 1.00 46.28 238 SER A C 1
ATOM 1954 O O . SER A 1 238 ? 14.577 19.425 -28.864 1.00 46.28 238 SER A O 1
ATOM 1956 N N . SER A 1 239 ? 14.585 21.155 -30.302 1.00 49.78 239 SER A N 1
ATOM 1957 C CA . SER A 1 239 ? 13.983 22.155 -29.406 1.00 49.78 239 SER A CA 1
ATOM 1958 C C . SER A 1 239 ? 12.499 22.454 -29.697 1.00 49.78 239 SER A C 1
ATOM 1960 O O . SER A 1 239 ? 11.897 23.263 -28.989 1.00 49.78 239 SER A O 1
ATOM 1962 N N . LEU A 1 240 ? 11.879 21.798 -30.689 1.00 48.59 240 LEU A N 1
ATOM 1963 C CA . LEU A 1 240 ? 10.473 22.008 -31.066 1.00 48.59 240 LEU A CA 1
ATOM 1964 C C . LEU A 1 240 ? 9.503 21.027 -30.358 1.00 48.59 240 LEU A C 1
ATOM 1966 O O . LEU A 1 240 ? 9.849 19.862 -30.142 1.00 48.59 240 LEU A O 1
ATOM 1970 N N . PRO A 1 241 ? 8.262 21.444 -30.018 1.00 43.12 241 PRO A N 1
ATOM 1971 C CA . PRO A 1 241 ? 7.273 20.583 -29.359 1.00 43.12 241 PRO A CA 1
ATOM 1972 C C . PRO A 1 241 ? 6.827 19.401 -30.239 1.00 43.12 241 PRO A C 1
ATOM 1974 O O . PRO A 1 241 ? 6.682 19.530 -31.454 1.00 43.12 241 PRO A O 1
ATOM 1977 N N . GLN A 1 242 ? 6.535 18.261 -29.600 1.00 47.12 242 GLN A N 1
ATOM 1978 C CA . GLN A 1 242 ? 6.362 16.902 -30.161 1.00 47.12 242 GLN A CA 1
ATOM 1979 C C . GLN A 1 242 ? 5.340 16.697 -31.309 1.00 47.12 242 GLN A C 1
ATOM 1981 O O . GLN A 1 242 ? 5.230 15.583 -31.817 1.00 47.12 242 GLN A O 1
ATOM 1986 N N . GLY A 1 243 ? 4.609 17.720 -31.759 1.00 45.41 243 GLY A N 1
ATOM 1987 C CA . GLY A 1 243 ? 3.543 17.589 -32.764 1.00 45.41 243 GLY A CA 1
ATOM 1988 C C . GLY A 1 243 ? 3.989 17.579 -34.234 1.00 45.41 243 GLY A C 1
ATOM 1989 O O . GLY A 1 243 ? 3.255 17.074 -35.076 1.00 45.41 243 GLY A O 1
ATOM 1990 N N . TYR A 1 244 ? 5.182 18.092 -34.561 1.00 45.16 244 TYR A N 1
ATOM 1991 C CA . TYR A 1 244 ? 5.631 18.291 -35.956 1.00 45.16 244 TYR A CA 1
ATOM 1992 C C . TYR A 1 244 ? 6.673 17.271 -36.450 1.00 45.16 244 TYR A C 1
ATOM 1994 O O . TYR A 1 244 ? 7.157 17.353 -37.580 1.00 45.16 244 TYR A O 1
ATOM 2002 N N . PHE A 1 245 ? 7.012 16.279 -35.622 1.00 45.69 245 PHE A N 1
ATOM 2003 C CA . PHE A 1 245 ? 8.133 15.374 -35.881 1.00 45.69 245 PHE A CA 1
ATOM 2004 C C . PHE A 1 245 ? 7.916 14.405 -37.056 1.00 45.69 245 PHE A C 1
ATOM 2006 O O . PHE A 1 245 ? 8.892 14.039 -37.703 1.00 45.69 245 PHE A O 1
ATOM 2013 N N . SER A 1 246 ? 6.685 13.986 -37.382 1.00 47.12 246 SER A N 1
ATOM 2014 C CA . SER A 1 246 ? 6.493 12.905 -38.369 1.00 47.12 246 SER A CA 1
ATOM 2015 C C . SER A 1 246 ? 6.651 13.352 -39.828 1.00 47.12 246 SER A C 1
ATOM 2017 O O . SER A 1 246 ? 7.168 12.588 -40.642 1.00 47.12 246 SER A O 1
ATOM 2019 N N . ALA A 1 247 ? 6.273 14.589 -40.164 1.00 39.91 247 ALA A N 1
ATOM 2020 C CA . ALA A 1 247 ? 6.324 15.082 -41.542 1.00 39.91 247 ALA A CA 1
ATOM 2021 C C . ALA A 1 247 ? 7.748 15.471 -41.971 1.00 39.91 247 ALA A C 1
ATOM 2023 O O . ALA A 1 247 ? 8.159 15.192 -43.095 1.00 39.91 247 ALA A O 1
ATOM 2024 N N . ILE A 1 248 ? 8.537 16.054 -41.064 1.00 45.47 248 ILE A N 1
ATOM 2025 C CA . ILE A 1 248 ? 9.900 16.514 -41.373 1.00 45.47 248 ILE A CA 1
ATOM 2026 C C . ILE A 1 248 ? 10.872 15.329 -41.449 1.00 45.47 248 ILE A C 1
ATOM 2028 O O . ILE A 1 248 ? 11.723 15.285 -42.336 1.00 45.47 248 ILE A O 1
ATOM 2032 N N . TYR A 1 249 ? 10.710 14.317 -40.590 1.00 43.41 249 TYR A N 1
ATOM 2033 C CA . TYR A 1 249 ? 11.572 13.130 -40.616 1.00 43.41 249 TYR A CA 1
ATOM 2034 C C . TYR A 1 249 ? 11.390 12.299 -41.895 1.00 43.41 249 TYR A C 1
ATOM 2036 O O . TYR A 1 249 ? 12.355 11.728 -42.399 1.00 43.41 249 TYR A O 1
ATOM 2044 N N . CYS A 1 250 ? 10.174 12.261 -42.452 1.00 37.28 250 CYS A N 1
ATOM 2045 C CA . CYS A 1 250 ? 9.885 11.542 -43.695 1.00 37.28 250 CYS A CA 1
ATOM 2046 C C . CYS A 1 250 ? 10.519 12.242 -44.913 1.00 37.28 250 CYS A C 1
ATOM 2048 O O . CYS A 1 250 ? 11.133 11.589 -45.756 1.00 37.28 250 CYS A O 1
ATOM 2050 N N . SER A 1 251 ? 10.475 13.578 -44.951 1.00 38.66 251 SER A N 1
ATOM 2051 C CA . SER A 1 251 ? 11.073 14.381 -46.027 1.00 38.66 251 SER A CA 1
ATOM 2052 C C . SER A 1 251 ? 12.605 14.372 -46.000 1.00 38.66 251 SER A C 1
ATOM 2054 O O . SER A 1 251 ? 13.240 14.278 -47.047 1.00 38.66 251 SER A O 1
ATOM 2056 N N . VAL A 1 252 ? 13.216 14.406 -44.810 1.00 41.72 252 VAL A N 1
ATOM 2057 C CA . VAL A 1 252 ? 14.683 14.345 -44.672 1.00 41.72 252 VAL A CA 1
ATOM 2058 C C . VAL A 1 252 ? 15.216 12.944 -44.993 1.00 41.72 252 VAL A C 1
ATOM 2060 O O . VAL A 1 252 ? 16.258 12.817 -45.628 1.00 41.72 252 VAL A O 1
ATOM 2063 N N . LYS A 1 253 ? 14.480 11.882 -44.639 1.00 39.12 253 LYS A N 1
ATOM 2064 C CA . LYS A 1 253 ? 14.869 10.499 -44.958 1.00 39.12 253 LYS A CA 1
ATOM 2065 C C . LYS A 1 253 ? 14.785 10.192 -46.461 1.00 39.12 253 LYS A C 1
ATOM 2067 O O . LYS A 1 253 ? 15.615 9.444 -46.961 1.00 39.12 253 LYS A O 1
ATOM 2072 N N . MET A 1 254 ? 13.848 10.812 -47.184 1.00 33.97 254 MET A N 1
ATOM 2073 C CA . MET A 1 254 ? 13.780 10.736 -48.652 1.00 33.97 254 MET A CA 1
ATOM 2074 C C . MET A 1 254 ? 14.957 11.438 -49.340 1.00 33.97 254 MET A C 1
ATOM 2076 O O . MET A 1 254 ? 15.458 10.945 -50.344 1.00 33.97 254 MET A O 1
ATOM 2080 N N . LEU A 1 255 ? 15.432 12.560 -48.795 1.00 35.31 255 LEU A N 1
ATOM 2081 C CA . LEU A 1 255 ? 16.549 13.312 -49.377 1.00 35.31 255 LEU A CA 1
ATOM 2082 C C . LEU A 1 255 ? 17.901 12.598 -49.224 1.00 35.31 255 LEU A C 1
ATOM 2084 O O . LEU A 1 255 ? 18.777 12.788 -50.059 1.00 35.31 255 LEU A O 1
ATOM 2088 N N . VAL A 1 256 ? 18.044 11.747 -48.202 1.00 41.53 256 VAL A N 1
ATOM 2089 C CA . VAL A 1 256 ? 19.235 10.909 -47.975 1.00 41.53 256 VAL A CA 1
ATOM 2090 C C . VAL A 1 256 ? 19.213 9.616 -48.807 1.00 41.53 256 VAL A C 1
ATOM 2092 O O . VAL A 1 256 ? 20.262 9.033 -49.024 1.00 41.53 256 VAL A O 1
ATOM 2095 N N . MET A 1 257 ? 18.055 9.161 -49.304 1.00 32.62 257 MET A N 1
ATOM 2096 C CA . MET A 1 257 ? 17.980 7.971 -50.175 1.00 32.62 257 MET A CA 1
ATOM 2097 C C . MET A 1 257 ? 18.121 8.277 -51.676 1.00 32.62 257 MET A C 1
ATOM 2099 O O . MET A 1 257 ? 18.204 7.344 -52.469 1.00 32.62 257 MET A O 1
ATOM 2103 N N . CYS A 1 258 ? 18.132 9.552 -52.074 1.00 30.92 258 CYS A N 1
ATOM 2104 C CA . CYS A 1 258 ? 18.219 9.969 -53.480 1.00 30.92 258 CYS A CA 1
ATOM 2105 C C . CYS A 1 258 ? 19.607 10.482 -53.912 1.00 30.92 258 CYS A C 1
ATOM 2107 O O . CYS A 1 258 ? 19.736 10.900 -55.062 1.00 30.92 258 CYS A O 1
ATOM 2109 N N . TYR A 1 259 ? 20.615 10.468 -53.034 1.00 35.50 259 TYR A N 1
ATOM 2110 C CA . TYR A 1 259 ? 21.996 10.853 -53.348 1.00 35.50 259 TYR A CA 1
ATOM 2111 C C . TYR A 1 259 ? 22.982 9.800 -52.871 1.00 35.50 259 TYR A C 1
ATOM 2113 O O . TYR A 1 259 ? 22.805 9.343 -51.721 1.00 35.50 259 TYR A O 1
#

Sequence (259 aa):
MEQLKTMRRKISTESEHSYQLNDPEPKFTAQYLGKKFILEEEFHPSKGYPITAKYANILTRECPERKARKMELLISRNIHRGLCVTDPTGKTPEETFQLQNIAFCTTIKQNKKLFSFIAEVEGKLECHVFTCSKEAKAKAICVALSRAFLSAHADWTRKRERSMKKKEIDSAVAKVQTDIMRTALEDERQYLGKMFYLYTENTINHNIYIQLLLKVVVIARWIGTAYDKYKFIYREISSLPQGYFSAIYCSVKMLVMCY

InterPro domains:
  IPR006020 PTB/PI domain [PF00640] (56-154)
  IPR006020 PTB/PI domain [PS01179] (27-149)
  IPR006020 PTB/PI domain [SM00462] (23-162)
  IPR011993 PH-like domain superfamily [G3DSA:2.30.29.30] (10-167)
  IPR051133 Adapter and Engulfment Domain-Containing Protein [PTHR11232] (7-171)

Secondary structure (DSSP, 8-state):
-------------S-S----TTSSS-EEEEEEEEEEEEPGGG--GGGHHHHHHHHHHHHHHHS-GGGPEEEEEEE-SSTTT-EEEE-TTSSSPPEEE-GGGEEEEEE-SS-TTEEEEEEEETTEEEEEEEE-SSHHHHHHHHHHHHHHHHHHHHHHHHHHHHHHHHHHHHHHHHHHHHHHHHHHHHHHHHHHHHHHHHHHHS---HHHHHHHHHHHHHHHHHHHHHHHHHHHHHHHHTTS-TTSHHHHHHHHHHHHH--

pLDDT: mean 74.53, std 19.98, range [30.92, 94.75]

Foldseek 3Di:
DDDPPPPPPPDDDDDDCPQPLVPQKTKDKWFWLDKDWDDPVPDDLVCPQVVLLVVQVVSCVVGPSVRTAIWMWIAHLDQQQGIWIGRPVNPDDIDGAGLVQWSDWDAHPVQLQKTWTWGQDPNTIMITITGHPDSVRSVSVRVSSVVSNVSNVVVVVVVVVVVVVVVVVVVVVVVVVVVVVVVVVVVVVVVVVVVVVVVVVDPDDPVVVVVVVVVVVVVVVVVVVVVVVVVVVVVVVVPDDPPPPPPVVVVVVVVVVVD

Organism: Nematostella vectensis (NCBI:txid45351)